Protein AF-A0AAW2ZN42-F1 (afdb_monomer_lite)

pLDDT: mean 76.36, std 18.87, range [37.53, 97.31]

Sequence (223 aa):
MLSRVTRSRPFVSRAIYAQPLVATFSKTTPSFQKQYELRSEEYNGPLSKIKLTTTIVGVPVQERWRPMLLKLGDDVLKALEQIPKGTYYRTVTENNFRFFQKVISENDDYEVVEHLINRGQVEQLILMYEDELELIPKMAEWKPWEVSEQDVILDKDDIQHNEDYSFAPDYIAPKLKYHTWDGSYQVELSQEDLDKKEEQRKKEEAEAEAEEKRKQEEFMKKK

Foldseek 3Di:
DDDDDDDDDDDPPPPPPPPPPPPPPPVPPDDPVNVVVVVVVVDPDPCAPQDPALPDPPQGDDPPLLVLLLVLLVVLLVLLVLPDAPQPVSLVSVQLSVVLNVLSVVDDHQVSSCVVNVPGGSSVSSVVSVVSSVVSVVCSVVVPSPDDPVNVVVVVVCVVVDPPPDDDPPDDDDDDDDDDDPDDRPRVQDPVNVVVVVVVVVVVVVVVVVVVVVVVVVVVVVD

Organism: NCBI:txid1008807

Radius of gyration: 33.82 Å; chains: 1; bounding box: 77×43×126 Å

Secondary structure (DSSP, 8-state):
-------PPP----------------S-PPPHHHHHHHHHTT--S--PPPP---SSTT----TTHHHHHHHHHHHHHHHGGGSPTT-HHHHHHHHHHHHHHHHHHH---HHHHHHHH-SS-HHHHHHHHHHHHHHHHHHHHH-TT---HHHHHHHHHHHHH----SPPTT------------PPP--SS-HHHHHHHHHHHHHHHHHHHHHHHHHHHHHHHT-

Structure (mmCIF, N/CA/C/O backbone):
data_AF-A0AAW2ZN42-F1
#
_entry.id   AF-A0AAW2ZN42-F1
#
loop_
_atom_site.group_PDB
_atom_site.id
_atom_site.type_symbol
_atom_site.label_atom_id
_atom_site.label_alt_id
_atom_site.label_comp_id
_atom_site.label_asym_id
_atom_site.label_entity_id
_atom_site.label_seq_id
_atom_site.pdbx_PDB_ins_code
_atom_site.Cartn_x
_atom_site.Cartn_y
_atom_site.Cartn_z
_atom_site.occupancy
_atom_site.B_iso_or_equiv
_atom_site.auth_seq_id
_atom_site.auth_comp_id
_atom_site.auth_asym_id
_atom_site.auth_atom_id
_atom_site.pdbx_PDB_model_num
ATOM 1 N N . MET A 1 1 ? -60.213 -2.453 -82.654 1.00 49.88 1 MET A N 1
ATOM 2 C CA . MET A 1 1 ? -58.962 -2.632 -83.419 1.00 49.88 1 MET A CA 1
ATOM 3 C C . MET A 1 1 ? -58.003 -1.545 -82.990 1.00 49.88 1 MET A C 1
ATOM 5 O O . MET A 1 1 ? -58.400 -0.397 -83.088 1.00 49.88 1 MET A O 1
ATOM 9 N N . LEU A 1 2 ? -56.815 -1.885 -82.489 1.00 39.22 2 LEU A N 1
ATOM 10 C CA . LEU A 1 2 ? -55.557 -1.198 -82.806 1.00 39.22 2 LEU A CA 1
ATOM 11 C C . LEU A 1 2 ? -54.397 -1.869 -82.067 1.00 39.22 2 LEU A C 1
ATOM 13 O O . LEU A 1 2 ? -54.503 -2.340 -80.939 1.00 39.22 2 LEU A O 1
ATOM 17 N N . SER A 1 3 ? -53.322 -1.972 -82.823 1.00 37.53 3 SER A N 1
ATOM 18 C CA . SER A 1 3 ? -52.094 -2.715 -82.630 1.00 37.53 3 SER A CA 1
ATOM 19 C C . SER A 1 3 ? -51.096 -2.040 -81.689 1.00 37.53 3 SER A C 1
ATOM 21 O O . SER A 1 3 ? -50.984 -0.821 -81.649 1.00 37.53 3 SER A O 1
ATOM 23 N N . ARG A 1 4 ? -50.324 -2.903 -81.017 1.00 47.06 4 ARG A N 1
ATOM 24 C CA . ARG A 1 4 ? -48.935 -2.784 -80.531 1.00 47.06 4 ARG A CA 1
ATOM 25 C C . ARG A 1 4 ? -48.245 -1.413 -80.624 1.00 47.06 4 ARG A C 1
ATOM 27 O O . ARG A 1 4 ? -47.998 -0.912 -81.715 1.00 47.06 4 ARG A O 1
ATOM 34 N N . VAL A 1 5 ? -47.656 -1.004 -79.499 1.00 42.75 5 VAL A N 1
ATOM 35 C CA . VAL A 1 5 ? -46.320 -0.389 -79.487 1.00 42.75 5 VAL A CA 1
ATOM 36 C C . VAL A 1 5 ? -45.462 -1.139 -78.472 1.00 42.75 5 VAL A C 1
ATOM 38 O O . VAL A 1 5 ? -45.709 -1.113 -77.271 1.00 42.75 5 VAL A O 1
ATOM 41 N N . THR A 1 6 ? -44.461 -1.853 -78.974 1.00 52.19 6 THR A N 1
ATOM 42 C CA . THR A 1 6 ? -43.405 -2.484 -78.184 1.00 52.19 6 THR A CA 1
ATOM 43 C C . THR A 1 6 ? -42.370 -1.437 -77.789 1.00 52.19 6 THR A C 1
ATOM 45 O O . THR A 1 6 ? -41.778 -0.805 -78.663 1.00 52.19 6 THR A O 1
ATOM 48 N N . ARG A 1 7 ? -42.071 -1.308 -76.495 1.00 40.94 7 ARG A N 1
ATOM 49 C CA . ARG A 1 7 ? -40.772 -0.803 -76.035 1.00 40.94 7 ARG A CA 1
ATOM 50 C C . ARG A 1 7 ? -40.239 -1.726 -74.946 1.00 40.94 7 ARG A C 1
ATOM 52 O O . ARG A 1 7 ? -40.773 -1.776 -73.843 1.00 40.94 7 ARG A O 1
ATOM 59 N N . SER A 1 8 ? -39.204 -2.476 -75.318 1.00 47.59 8 SER A N 1
ATOM 60 C CA . SER A 1 8 ? -38.324 -3.215 -74.414 1.00 47.59 8 SER A CA 1
ATOM 61 C C . SER A 1 8 ? -37.808 -2.266 -73.330 1.00 47.59 8 SER A C 1
ATOM 63 O O . SER A 1 8 ? -37.212 -1.234 -73.645 1.00 47.59 8 SER A O 1
ATOM 65 N N . ARG A 1 9 ? -38.076 -2.582 -72.061 1.00 49.25 9 ARG A N 1
ATOM 66 C CA . ARG A 1 9 ? -37.414 -1.938 -70.923 1.00 49.25 9 ARG A CA 1
ATOM 67 C C . ARG A 1 9 ? -36.111 -2.692 -70.645 1.00 49.25 9 ARG A C 1
ATOM 69 O O . ARG A 1 9 ? -36.154 -3.920 -70.579 1.00 49.25 9 ARG A O 1
ATOM 76 N N . PRO A 1 10 ? -34.973 -1.998 -70.470 1.00 41.34 10 PRO A N 1
ATOM 77 C CA . PRO A 1 10 ? -33.726 -2.655 -70.124 1.00 41.34 10 PRO A CA 1
ATOM 78 C C . PRO A 1 10 ? -33.856 -3.319 -68.752 1.00 41.34 10 PRO A C 1
ATOM 80 O O . PRO A 1 10 ? -34.385 -2.744 -67.799 1.00 41.34 10 PRO A O 1
ATOM 83 N N . PHE A 1 11 ? -33.383 -4.556 -68.695 1.00 46.94 11 PHE A N 1
ATOM 84 C CA . PHE A 1 11 ? -33.267 -5.382 -67.507 1.00 46.94 11 PHE A CA 1
ATOM 85 C C . PHE A 1 11 ? -32.310 -4.706 -66.516 1.00 46.94 11 PHE A C 1
ATOM 87 O O . PHE A 1 11 ? -31.095 -4.829 -66.630 1.00 46.94 11 PHE A O 1
ATOM 94 N N . VAL A 1 12 ? -32.846 -3.954 -65.553 1.00 46.25 12 VAL A N 1
ATOM 95 C CA . VAL A 1 12 ? -32.075 -3.509 -64.387 1.00 46.25 12 VAL A CA 1
ATOM 96 C C . VAL A 1 12 ? -32.208 -4.594 -63.328 1.00 46.25 12 VAL A C 1
ATOM 98 O O . VAL A 1 12 ? -33.031 -4.507 -62.418 1.00 46.25 12 VAL A O 1
ATOM 101 N N . SER A 1 13 ? -31.403 -5.649 -63.451 1.00 42.03 13 SER A N 1
ATOM 102 C CA . SER A 1 13 ? -31.086 -6.488 -62.302 1.00 42.03 13 SER A CA 1
ATOM 103 C C . SER A 1 13 ? -30.290 -5.634 -61.327 1.00 42.03 13 SER A C 1
ATOM 105 O O . SER A 1 13 ? -29.086 -5.432 -61.493 1.00 42.03 13 SER A O 1
ATOM 107 N N . ARG A 1 14 ? -30.960 -5.118 -60.297 1.00 43.22 14 ARG A N 1
ATOM 108 C CA . ARG A 1 14 ? -30.287 -4.655 -59.087 1.00 43.22 14 ARG A CA 1
ATOM 109 C C . ARG A 1 14 ? -29.759 -5.908 -58.385 1.00 43.22 14 ARG A C 1
ATOM 111 O O . ARG A 1 14 ? -30.391 -6.447 -57.484 1.00 43.22 14 ARG A O 1
ATOM 118 N N . ALA A 1 15 ? -28.637 -6.425 -58.880 1.00 42.59 15 ALA A N 1
ATOM 119 C CA . ALA A 1 15 ? -27.830 -7.370 -58.141 1.00 42.59 15 ALA A CA 1
ATOM 120 C C . ALA A 1 15 ? -27.398 -6.644 -56.868 1.00 42.59 15 ALA A C 1
ATOM 122 O O . ALA A 1 15 ? -26.702 -5.628 -56.912 1.00 42.59 15 ALA A O 1
ATOM 123 N N . ILE A 1 16 ? -27.898 -7.133 -55.740 1.00 46.59 16 ILE A N 1
ATOM 124 C CA . ILE A 1 16 ? -27.385 -6.821 -54.419 1.00 46.59 16 ILE A CA 1
ATOM 125 C C . ILE A 1 16 ? -25.956 -7.366 -54.426 1.00 46.59 16 ILE A C 1
ATOM 127 O O . ILE A 1 16 ? -25.727 -8.535 -54.135 1.00 46.59 16 ILE A O 1
ATOM 131 N N . TYR A 1 17 ? -24.992 -6.546 -54.840 1.00 42.00 17 TYR A N 1
ATOM 132 C CA . TYR A 1 17 ? -23.589 -6.822 -54.577 1.00 42.00 17 TYR A CA 1
ATOM 133 C C . TYR A 1 17 ? -23.367 -6.564 -53.089 1.00 42.00 17 TYR A C 1
ATOM 135 O O . TYR A 1 17 ? -22.894 -5.508 -52.679 1.00 42.00 17 TYR A O 1
ATOM 143 N N . ALA A 1 18 ? -23.743 -7.545 -52.270 1.00 49.97 18 ALA A N 1
ATOM 144 C CA . ALA A 1 18 ? -23.017 -7.789 -51.042 1.00 49.97 18 ALA A CA 1
ATOM 145 C C . ALA A 1 18 ? -21.586 -8.106 -51.481 1.00 49.97 18 ALA A C 1
ATOM 147 O O . ALA A 1 18 ? -21.313 -9.182 -52.013 1.00 49.97 18 ALA A O 1
ATOM 148 N N . GLN A 1 19 ? -20.683 -7.137 -51.349 1.00 47.75 19 GLN A N 1
ATOM 149 C CA . GLN A 1 19 ? -19.274 -7.484 -51.343 1.00 47.75 19 GLN A CA 1
ATOM 150 C C . GLN A 1 19 ? -19.081 -8.411 -50.141 1.00 47.75 19 GLN A C 1
ATOM 152 O O . GLN A 1 19 ? -19.438 -8.012 -49.027 1.00 47.75 19 GLN A O 1
ATOM 157 N N . PRO A 1 20 ? -18.566 -9.641 -50.309 1.00 43.44 20 PRO A N 1
ATOM 158 C CA . PRO A 1 20 ? -18.015 -10.318 -49.158 1.00 43.44 20 PRO A CA 1
ATOM 159 C C . PRO A 1 20 ? -16.879 -9.419 -48.674 1.00 43.44 20 PRO A C 1
ATOM 161 O O . PRO A 1 20 ? -15.977 -9.093 -49.448 1.00 43.44 20 PRO A O 1
ATOM 164 N N . LEU A 1 21 ? -16.933 -8.985 -47.414 1.00 49.91 21 LEU A N 1
ATOM 165 C CA . LEU A 1 21 ? -15.725 -8.567 -46.719 1.00 49.91 21 LEU A CA 1
ATOM 166 C C . LEU A 1 21 ? -14.807 -9.784 -46.749 1.00 49.91 21 LEU A C 1
ATOM 168 O O . LEU A 1 21 ? -14.909 -10.689 -45.924 1.00 49.91 21 LEU A O 1
ATOM 172 N N . VAL A 1 22 ? -13.960 -9.847 -47.772 1.00 42.41 22 VAL A N 1
ATOM 173 C CA . VAL A 1 22 ? -12.840 -10.763 -47.797 1.00 42.41 22 VAL A CA 1
ATOM 174 C C . VAL A 1 22 ? -11.953 -10.223 -46.695 1.00 42.41 22 VAL A C 1
ATOM 176 O O . VAL A 1 22 ? -11.238 -9.242 -46.884 1.00 42.41 22 VAL A O 1
ATOM 179 N N . ALA A 1 23 ? -12.069 -10.804 -45.503 1.00 47.34 23 ALA A N 1
ATOM 180 C CA . ALA A 1 23 ? -11.020 -10.712 -44.516 1.00 47.34 23 ALA A CA 1
ATOM 181 C C . ALA A 1 23 ? -9.789 -11.309 -45.199 1.00 47.34 23 ALA A C 1
ATOM 183 O O . ALA A 1 23 ? -9.583 -12.523 -45.208 1.00 47.34 23 ALA A O 1
ATOM 184 N N . THR A 1 24 ? -9.010 -10.462 -45.871 1.00 40.00 24 THR A N 1
ATOM 185 C CA . THR A 1 24 ? -7.662 -10.803 -46.278 1.00 40.00 24 THR A CA 1
ATOM 186 C C . THR A 1 24 ? -6.904 -10.953 -44.976 1.00 40.00 24 THR A C 1
ATOM 188 O O . THR A 1 24 ? -6.355 -9.993 -44.442 1.00 40.00 24 THR A O 1
ATOM 191 N N . PHE A 1 25 ? -6.943 -12.164 -44.431 1.00 42.47 25 PHE A N 1
ATOM 192 C CA . PHE A 1 25 ? -5.996 -12.620 -43.440 1.00 42.47 25 PHE A CA 1
ATOM 193 C C . PHE A 1 25 ? -4.647 -12.605 -44.156 1.00 42.47 25 PHE A C 1
ATOM 195 O O . PHE A 1 25 ? -4.258 -13.571 -44.821 1.00 42.47 25 PHE A O 1
ATOM 202 N N . SER A 1 26 ? -3.991 -11.442 -44.161 1.00 46.00 26 SER A N 1
ATOM 203 C CA . SER A 1 26 ? -2.625 -11.349 -44.638 1.00 46.00 26 SER A CA 1
ATOM 204 C C . SER A 1 26 ? -1.836 -12.300 -43.749 1.00 46.00 26 SER A C 1
ATOM 206 O O . SER A 1 26 ? -1.893 -12.239 -42.523 1.00 46.00 26 SER A O 1
ATOM 208 N N . LYS A 1 27 ? -1.160 -13.264 -44.372 1.00 44.34 27 LYS A N 1
ATOM 209 C CA . LYS A 1 27 ? -0.423 -14.349 -43.702 1.00 44.34 27 LYS A CA 1
ATOM 210 C C . LYS A 1 27 ? 0.829 -13.854 -42.962 1.00 44.34 27 LYS A C 1
ATOM 212 O O . LYS A 1 27 ? 1.766 -14.613 -42.747 1.00 44.34 27 LYS A O 1
ATOM 217 N N . THR A 1 28 ? 0.852 -12.583 -42.596 1.00 48.69 28 THR A N 1
ATOM 218 C CA . THR A 1 28 ? 1.969 -11.914 -41.962 1.00 48.69 28 THR A CA 1
ATOM 219 C C . THR A 1 28 ? 1.453 -11.343 -40.658 1.00 48.69 28 THR A C 1
ATOM 221 O O . THR A 1 28 ? 1.223 -10.143 -40.537 1.00 48.69 28 THR A O 1
ATOM 224 N N . THR A 1 29 ? 1.261 -12.213 -39.667 1.00 45.16 29 THR A N 1
ATOM 225 C CA . THR A 1 29 ? 1.319 -11.768 -38.276 1.00 45.16 29 THR A CA 1
ATOM 226 C C . THR A 1 29 ? 2.666 -11.058 -38.145 1.00 45.16 29 THR A C 1
ATOM 228 O O . THR A 1 29 ? 3.689 -11.698 -38.419 1.00 45.16 29 THR A O 1
ATOM 231 N N . PRO A 1 30 ? 2.720 -9.746 -37.861 1.00 45.91 30 PRO A N 1
ATOM 232 C CA . PRO A 1 30 ? 4.002 -9.100 -37.661 1.00 45.91 30 PRO A CA 1
ATOM 233 C C . PRO A 1 30 ? 4.689 -9.866 -36.535 1.00 45.91 30 PRO A C 1
ATOM 235 O O . PRO A 1 30 ? 4.097 -10.089 -35.477 1.00 45.91 30 PRO A O 1
ATOM 238 N N . SER A 1 31 ? 5.903 -10.353 -36.801 1.00 51.88 31 SER A N 1
ATOM 239 C CA . SER A 1 31 ? 6.731 -10.899 -35.738 1.00 51.88 31 SER A CA 1
ATOM 240 C C . SER A 1 31 ? 6.780 -9.864 -34.620 1.00 51.88 31 SER A C 1
ATOM 242 O O . SER A 1 31 ? 6.742 -8.662 -34.889 1.00 51.88 31 SER A O 1
ATOM 244 N N . PHE A 1 32 ? 6.854 -10.325 -33.375 1.00 47.38 32 PHE A N 1
ATOM 245 C CA . PHE A 1 32 ? 6.974 -9.465 -32.198 1.00 47.38 32 PHE A CA 1
ATOM 246 C C . PHE A 1 32 ? 7.964 -8.316 -32.461 1.00 47.38 32 PHE A C 1
ATOM 248 O O . PHE A 1 32 ? 7.593 -7.157 -32.344 1.00 47.38 32 PHE A O 1
ATOM 255 N N . GLN A 1 33 ? 9.143 -8.631 -33.018 1.00 47.88 33 GLN A N 1
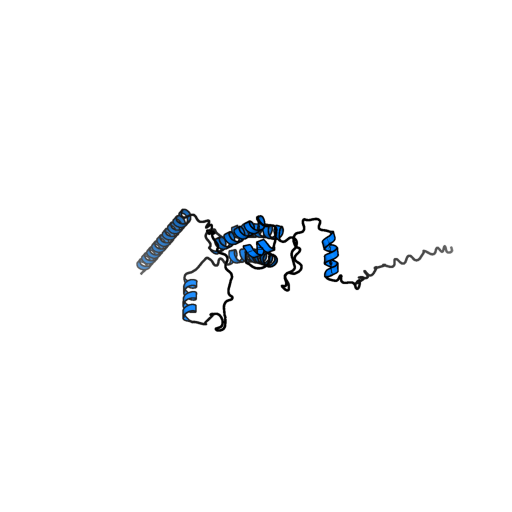ATOM 256 C CA . GLN A 1 33 ? 10.172 -7.678 -33.465 1.00 47.88 33 GLN A CA 1
ATOM 257 C C . GLN A 1 33 ? 9.683 -6.577 -34.424 1.00 47.88 33 GLN A C 1
ATOM 259 O O . GLN A 1 33 ? 10.058 -5.422 -34.260 1.00 47.88 33 GLN A O 1
ATOM 264 N N . LYS A 1 34 ? 8.816 -6.892 -35.389 1.00 47.00 34 LYS A N 1
ATOM 265 C CA . LYS A 1 34 ? 8.320 -5.921 -36.375 1.00 47.00 34 LYS A CA 1
ATOM 266 C C . LYS A 1 34 ? 7.282 -4.961 -35.789 1.00 47.00 34 LYS A C 1
ATOM 268 O O . LYS A 1 34 ? 7.130 -3.849 -36.284 1.00 47.00 34 LYS A O 1
ATOM 273 N N . GLN A 1 35 ? 6.583 -5.368 -34.724 1.00 48.31 35 GLN A N 1
ATOM 274 C CA . GLN A 1 35 ? 5.736 -4.454 -33.952 1.00 48.31 35 GLN A CA 1
ATOM 275 C C . GLN A 1 35 ? 6.569 -3.457 -33.125 1.00 48.31 35 GLN A C 1
ATOM 277 O O . GLN A 1 35 ? 6.113 -2.335 -32.927 1.00 48.31 35 GLN A O 1
ATOM 282 N N . TYR A 1 36 ? 7.785 -3.826 -32.694 1.00 52.56 36 TYR A N 1
ATOM 283 C CA . TYR A 1 36 ? 8.709 -2.917 -31.994 1.00 52.56 36 TYR A CA 1
ATOM 284 C C . TYR A 1 36 ? 9.305 -1.857 -32.909 1.00 52.56 36 TYR A C 1
ATOM 286 O O . TYR A 1 36 ? 9.337 -0.690 -32.533 1.00 52.56 36 TYR A O 1
ATOM 294 N N . GLU A 1 37 ? 9.748 -2.250 -34.106 1.00 53.19 37 GLU A N 1
ATOM 295 C CA . GLU 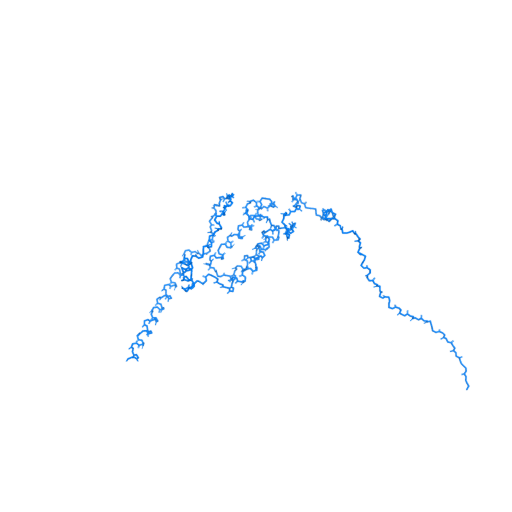A 1 37 ? 10.323 -1.313 -35.080 1.00 53.19 37 GLU A CA 1
ATOM 296 C C . GLU A 1 37 ? 9.318 -0.208 -35.431 1.00 53.19 37 GLU A C 1
ATOM 298 O O . GLU A 1 37 ? 9.636 0.971 -35.305 1.00 53.19 37 GLU A O 1
ATOM 303 N N . LEU A 1 38 ? 8.068 -0.581 -35.725 1.00 54.06 38 LEU A N 1
ATOM 304 C CA . LEU A 1 38 ? 6.993 0.372 -36.026 1.00 54.06 38 LEU A CA 1
ATOM 305 C C . LEU A 1 38 ? 6.622 1.271 -34.837 1.00 54.06 38 LEU A C 1
ATOM 307 O O . LEU A 1 38 ? 6.253 2.422 -35.036 1.00 54.06 38 LEU A O 1
ATOM 311 N N . ARG A 1 39 ? 6.723 0.772 -33.598 1.00 51.09 39 ARG A N 1
ATOM 312 C CA . ARG A 1 39 ? 6.416 1.561 -32.395 1.00 51.09 39 ARG A CA 1
ATOM 313 C C . ARG A 1 39 ? 7.531 2.550 -32.043 1.00 51.09 39 ARG A C 1
ATOM 315 O O . ARG A 1 39 ? 7.259 3.622 -31.512 1.00 51.09 39 ARG A O 1
ATOM 322 N N . SER A 1 40 ? 8.779 2.202 -32.356 1.00 51.62 40 SER A N 1
ATOM 323 C CA . SER A 1 40 ? 9.948 3.042 -32.079 1.00 51.62 40 SER A CA 1
ATOM 324 C C . SER A 1 40 ? 10.004 4.318 -32.927 1.00 51.62 40 SER A C 1
ATOM 326 O O . SER A 1 40 ? 10.567 5.316 -32.485 1.00 51.62 40 SER A O 1
ATOM 328 N N . GLU A 1 41 ? 9.378 4.320 -34.109 1.00 53.47 41 GLU A N 1
ATOM 329 C CA . GLU A 1 41 ? 9.353 5.476 -35.016 1.00 53.47 41 GLU A CA 1
ATOM 330 C C . GLU A 1 41 ? 8.393 6.593 -34.558 1.00 53.47 41 GLU A C 1
ATOM 332 O O . GLU A 1 41 ? 8.542 7.739 -34.981 1.00 53.47 41 GLU A O 1
ATOM 337 N N . GLU A 1 42 ? 7.437 6.306 -33.665 1.00 56.28 42 GLU A N 1
ATOM 338 C CA . GLU A 1 42 ? 6.422 7.275 -33.218 1.00 56.28 42 GLU A CA 1
ATOM 339 C C . GLU A 1 42 ? 6.812 8.070 -31.951 1.00 56.28 42 GLU A C 1
ATOM 341 O O . GLU A 1 42 ? 6.137 9.045 -31.608 1.00 56.28 42 GLU A O 1
ATOM 346 N N . TYR A 1 43 ? 7.898 7.713 -31.248 1.00 45.91 43 TYR A N 1
ATOM 347 C CA . TYR A 1 43 ? 8.230 8.288 -29.934 1.00 45.91 43 TYR A CA 1
ATOM 348 C C . TYR A 1 43 ? 9.528 9.114 -29.942 1.00 45.91 43 TYR A C 1
ATOM 350 O O . TYR A 1 43 ? 10.631 8.586 -29.861 1.00 45.91 43 TYR A O 1
ATOM 358 N N . ASN A 1 44 ? 9.392 10.443 -29.981 1.00 50.94 44 ASN A N 1
ATOM 359 C CA . ASN A 1 44 ? 10.504 11.408 -30.001 1.00 50.94 44 ASN A CA 1
ATOM 360 C C . ASN A 1 44 ? 10.800 11.978 -28.587 1.00 50.94 44 ASN A C 1
ATOM 362 O O . ASN A 1 44 ? 10.829 13.192 -28.381 1.00 50.94 44 ASN A O 1
ATOM 366 N N . GLY A 1 45 ? 10.932 11.103 -27.581 1.00 52.22 45 GLY A N 1
ATOM 367 C CA . GLY A 1 45 ? 11.250 11.457 -26.185 1.00 52.22 45 GLY A CA 1
ATOM 368 C C . GLY A 1 45 ? 12.708 11.147 -25.803 1.00 52.22 45 GLY A C 1
ATOM 369 O O . GLY A 1 45 ? 13.372 10.407 -26.528 1.00 52.22 45 GLY A O 1
ATOM 370 N N . PRO A 1 46 ? 13.237 11.686 -24.682 1.00 44.75 46 PRO A N 1
ATOM 371 C CA . PRO A 1 46 ? 14.579 11.338 -24.212 1.00 44.75 46 PRO A CA 1
ATOM 372 C C . PRO A 1 46 ? 14.690 9.818 -24.026 1.00 44.75 46 PRO A C 1
ATOM 374 O O . PRO A 1 46 ? 13.740 9.180 -23.570 1.00 44.75 46 PRO A O 1
ATOM 377 N N . LEU A 1 47 ? 15.844 9.259 -24.412 1.00 48.44 47 LEU A N 1
ATOM 378 C CA . LEU A 1 47 ? 16.181 7.828 -24.401 1.00 48.44 47 LEU A CA 1
ATOM 379 C C . LEU A 1 47 ? 16.214 7.265 -22.967 1.00 48.44 47 LEU A C 1
ATOM 381 O O . LEU A 1 47 ? 17.266 6.909 -22.442 1.00 48.44 47 LEU A O 1
ATOM 385 N N . SER A 1 48 ? 15.053 7.191 -22.324 1.00 56.47 48 SER A N 1
ATOM 386 C CA . SER A 1 48 ? 14.824 6.290 -21.201 1.00 56.47 48 SER A CA 1
ATOM 387 C C . SER A 1 48 ? 15.096 4.867 -21.688 1.00 56.47 48 SER A C 1
ATOM 389 O O . SER A 1 48 ? 14.749 4.509 -22.818 1.00 56.47 48 SER A O 1
ATOM 391 N N . LYS A 1 49 ? 15.786 4.055 -20.878 1.00 67.12 49 LYS A N 1
ATOM 392 C CA . LYS A 1 49 ? 15.996 2.641 -21.208 1.00 67.12 49 LYS A CA 1
ATOM 393 C C . LYS A 1 49 ? 14.627 2.007 -21.466 1.00 67.12 49 LYS A C 1
ATOM 395 O O . LYS A 1 49 ? 13.753 2.037 -20.608 1.00 67.12 49 LYS A O 1
ATOM 400 N N . ILE A 1 50 ? 14.427 1.448 -22.652 1.00 77.25 50 ILE A N 1
ATOM 401 C CA . ILE A 1 50 ? 13.169 0.778 -22.981 1.00 77.25 50 ILE A CA 1
ATOM 402 C C . ILE A 1 50 ? 13.235 -0.638 -22.407 1.00 77.25 50 ILE A C 1
ATOM 404 O O . ILE A 1 50 ? 14.123 -1.420 -22.755 1.00 77.25 50 ILE A O 1
ATOM 408 N N . LYS A 1 51 ? 12.293 -0.976 -21.523 1.00 83.06 51 LYS A N 1
ATOM 409 C CA . LYS A 1 51 ? 12.161 -2.325 -20.963 1.00 83.06 51 LYS A CA 1
ATOM 410 C C . LYS A 1 51 ? 11.651 -3.277 -22.052 1.00 83.06 51 LYS A C 1
ATOM 412 O O . LYS A 1 51 ? 10.614 -3.032 -22.656 1.00 83.06 51 LYS A O 1
ATOM 417 N N . LEU A 1 52 ? 12.391 -4.356 -22.327 1.00 85.50 52 LEU A N 1
ATOM 418 C CA . LEU A 1 52 ? 12.055 -5.301 -23.408 1.00 85.50 52 LEU A CA 1
ATOM 419 C C . LEU A 1 52 ? 10.996 -6.331 -22.994 1.00 85.50 52 LEU A C 1
ATOM 421 O O . LEU A 1 52 ? 10.137 -6.710 -23.783 1.00 85.50 52 LEU A O 1
ATOM 425 N N . THR A 1 53 ? 11.091 -6.829 -21.763 1.00 86.31 53 THR A N 1
ATOM 426 C CA . THR A 1 53 ? 10.170 -7.816 -21.196 1.00 86.31 53 THR A CA 1
ATOM 427 C C . THR A 1 53 ? 10.179 -7.715 -19.675 1.00 86.31 53 THR A C 1
ATOM 429 O O . THR A 1 53 ? 11.192 -7.357 -19.074 1.00 86.31 53 THR A O 1
ATOM 432 N N . THR A 1 54 ? 9.055 -8.043 -19.047 1.00 87.75 54 THR A N 1
ATOM 433 C CA . THR A 1 54 ? 8.924 -8.195 -17.589 1.00 87.75 54 THR A CA 1
ATOM 434 C C . THR A 1 54 ? 9.440 -9.553 -17.101 1.00 87.75 54 THR A C 1
ATOM 436 O O . THR A 1 54 ? 9.676 -9.729 -15.909 1.00 87.75 54 THR A O 1
ATOM 439 N N . THR A 1 55 ? 9.653 -10.519 -18.006 1.00 91.94 55 THR A N 1
ATOM 440 C CA . THR A 1 55 ? 9.968 -11.934 -17.698 1.00 91.94 55 THR A CA 1
ATOM 441 C C . THR A 1 55 ? 8.834 -12.673 -16.964 1.00 91.94 55 THR A C 1
ATOM 443 O O . THR A 1 55 ? 8.972 -13.843 -16.619 1.00 91.94 55 THR A O 1
ATOM 446 N N . ILE A 1 56 ? 7.678 -12.033 -16.776 1.00 90.25 56 ILE A N 1
ATOM 447 C CA . ILE A 1 56 ? 6.518 -12.602 -16.088 1.00 90.25 56 ILE A CA 1
ATOM 448 C C . ILE A 1 56 ? 5.410 -12.823 -17.109 1.00 90.25 56 ILE A C 1
ATOM 450 O O . ILE A 1 56 ? 5.042 -11.927 -17.869 1.00 90.25 56 ILE A O 1
ATOM 454 N N . VAL A 1 57 ? 4.875 -14.040 -17.140 1.00 92.25 57 VAL A N 1
ATOM 455 C CA . VAL A 1 57 ? 3.775 -14.385 -18.042 1.00 92.25 57 VAL A CA 1
ATOM 456 C C . VAL A 1 57 ? 2.510 -13.647 -17.601 1.00 92.25 57 VAL A C 1
ATOM 458 O O . VAL A 1 57 ? 2.170 -13.651 -16.424 1.00 92.25 57 VAL A O 1
ATOM 461 N N . GLY A 1 58 ? 1.807 -13.025 -18.550 1.00 90.88 58 GLY A N 1
ATOM 462 C CA . GLY A 1 58 ? 0.548 -12.319 -18.289 1.00 90.88 58 GLY A CA 1
ATOM 463 C C . GLY A 1 58 ? 0.693 -10.860 -17.846 1.00 90.88 58 GLY A C 1
ATOM 464 O O . GLY A 1 58 ? -0.314 -10.166 -17.788 1.00 90.88 58 GLY A O 1
ATOM 465 N N . VAL A 1 59 ? 1.916 -10.366 -17.613 1.00 92.19 59 VAL A N 1
ATOM 466 C CA . VAL A 1 59 ? 2.168 -8.965 -17.230 1.00 92.19 59 VAL A CA 1
ATOM 467 C C . VAL A 1 59 ? 2.894 -8.242 -18.374 1.00 92.19 59 VAL A C 1
ATOM 469 O O . VAL A 1 59 ? 4.113 -8.385 -18.508 1.00 92.19 59 VAL A O 1
ATOM 472 N N . PRO A 1 60 ? 2.178 -7.502 -19.244 1.00 90.56 60 PRO A N 1
ATOM 473 C CA . 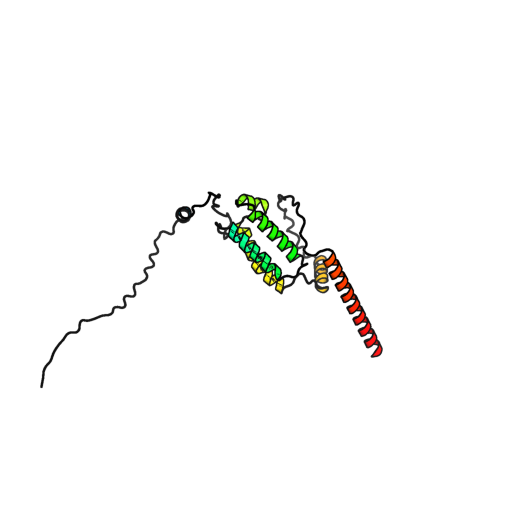PRO A 1 60 ? 2.789 -6.799 -20.369 1.00 90.56 60 PRO A CA 1
ATOM 474 C C . PRO A 1 60 ? 3.576 -5.568 -19.905 1.00 90.56 60 PRO A C 1
ATOM 476 O O . PRO A 1 60 ? 3.184 -4.901 -18.951 1.00 90.56 60 PRO A O 1
ATOM 479 N N . VAL A 1 61 ? 4.654 -5.237 -20.622 1.00 91.38 61 VAL A N 1
ATOM 480 C CA . VAL A 1 61 ? 5.451 -4.026 -20.364 1.00 91.38 61 VAL A CA 1
ATOM 481 C C . VAL A 1 61 ? 4.599 -2.774 -20.584 1.00 91.38 61 VAL A C 1
ATOM 483 O O . VAL A 1 61 ? 3.935 -2.646 -21.617 1.00 91.38 61 VAL A O 1
ATOM 486 N N . GLN A 1 62 ? 4.660 -1.836 -19.636 1.00 88.38 62 GLN A N 1
ATOM 487 C CA . GLN A 1 62 ? 3.943 -0.561 -19.701 1.00 88.38 62 GLN A CA 1
ATOM 488 C C . GLN A 1 62 ? 4.901 0.598 -19.977 1.00 88.38 62 GLN A C 1
ATOM 490 O O . GLN A 1 62 ? 5.716 0.967 -19.138 1.00 88.38 62 GLN A O 1
ATOM 495 N N . GLU A 1 63 ? 4.770 1.225 -21.147 1.00 85.31 63 GLU A N 1
ATOM 496 C CA . GLU A 1 63 ? 5.624 2.356 -21.546 1.00 85.31 63 GLU A CA 1
ATOM 497 C C . GLU A 1 63 ? 5.312 3.625 -20.748 1.00 85.31 63 GLU A C 1
ATOM 499 O O . GLU A 1 63 ? 6.209 4.349 -20.323 1.00 85.31 63 GLU A O 1
ATOM 504 N N . ARG A 1 64 ? 4.024 3.889 -20.506 1.00 88.25 64 ARG A N 1
ATOM 505 C CA . ARG A 1 64 ? 3.543 5.069 -19.772 1.00 88.25 64 ARG A CA 1
ATOM 506 C C . ARG A 1 64 ? 3.267 4.756 -18.299 1.00 88.25 64 ARG A C 1
ATOM 508 O O . ARG A 1 64 ? 2.245 5.174 -17.761 1.00 88.25 64 ARG A O 1
ATOM 515 N N . TRP A 1 65 ? 4.174 4.030 -17.647 1.00 91.56 65 TRP A N 1
ATOM 516 C CA . TRP A 1 65 ? 4.013 3.573 -16.261 1.00 91.56 65 TRP A CA 1
ATOM 517 C C . TRP A 1 65 ? 3.931 4.729 -15.249 1.00 91.56 65 TRP A C 1
ATOM 519 O O . TRP A 1 65 ? 3.067 4.725 -14.379 1.00 91.56 65 TRP A O 1
ATOM 529 N N . ARG A 1 66 ? 4.771 5.764 -15.388 1.00 92.06 66 ARG A N 1
ATOM 530 C CA . ARG A 1 66 ? 4.861 6.879 -14.426 1.00 92.06 66 ARG A CA 1
ATOM 531 C C . ARG A 1 66 ? 3.567 7.697 -14.289 1.00 92.06 66 ARG A C 1
ATOM 533 O O . ARG A 1 66 ? 3.046 7.779 -13.178 1.00 92.06 66 ARG A O 1
ATOM 540 N N . PRO A 1 67 ? 3.003 8.285 -15.366 1.00 93.81 67 PRO A N 1
ATOM 541 C CA . PRO A 1 67 ? 1.755 9.039 -15.247 1.00 93.81 67 PRO A CA 1
ATOM 542 C C . PRO A 1 67 ? 0.575 8.150 -14.832 1.00 93.81 67 PRO A C 1
ATOM 544 O O . PRO A 1 67 ? -0.335 8.626 -14.158 1.00 93.81 67 PRO A O 1
ATOM 547 N N . MET A 1 68 ? 0.594 6.867 -15.207 1.00 93.94 68 MET A N 1
ATOM 548 C CA . MET A 1 68 ? -0.427 5.902 -14.808 1.00 93.94 68 MET A CA 1
ATOM 549 C C . MET A 1 68 ? -0.397 5.648 -13.296 1.00 93.94 68 MET A C 1
ATOM 551 O O . MET A 1 68 ? -1.430 5.789 -12.650 1.00 93.94 68 MET A O 1
ATOM 555 N N . LEU A 1 69 ? 0.775 5.361 -12.722 1.00 94.88 69 LEU A N 1
ATOM 556 C CA . LEU A 1 69 ? 0.929 5.136 -11.282 1.00 94.88 69 LEU A CA 1
ATOM 557 C C . LEU A 1 69 ? 0.605 6.378 -10.447 1.00 94.88 69 LEU A C 1
ATOM 559 O O . LEU A 1 69 ? -0.023 6.253 -9.399 1.00 94.88 69 LEU A O 1
ATOM 563 N N . LEU A 1 70 ? 1.001 7.573 -10.902 1.00 95.44 70 LEU A N 1
ATOM 564 C CA . LEU A 1 70 ? 0.660 8.817 -10.204 1.00 95.44 70 LEU A CA 1
ATOM 565 C C . LEU A 1 70 ? -0.859 9.004 -10.133 1.00 95.44 70 LEU A C 1
ATOM 567 O O . LEU A 1 70 ? -1.397 9.217 -9.047 1.00 95.44 70 LEU A O 1
ATOM 571 N N . LYS A 1 71 ? -1.545 8.828 -11.269 1.00 96.56 71 LYS A N 1
ATOM 572 C CA . LYS A 1 71 ? -3.004 8.918 -11.341 1.00 96.56 71 LYS A CA 1
ATOM 573 C C . LYS A 1 71 ? -3.683 7.867 -10.460 1.00 96.56 71 LYS A C 1
ATOM 575 O O . LYS A 1 71 ? -4.544 8.222 -9.665 1.00 96.56 71 LYS A O 1
ATOM 580 N N . LEU A 1 7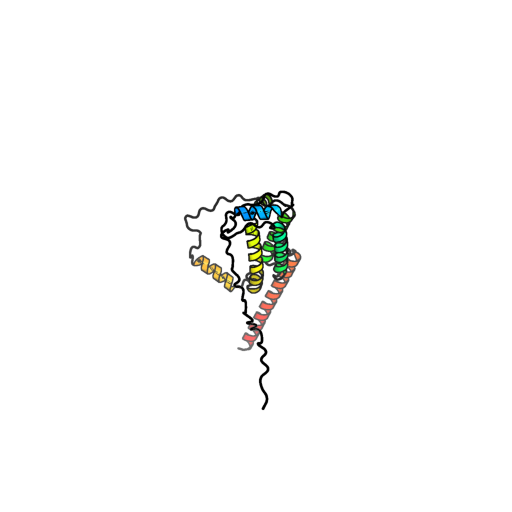2 ? -3.289 6.598 -10.583 1.00 96.75 72 LEU A N 1
ATOM 581 C CA . LEU A 1 72 ? -3.869 5.522 -9.777 1.00 96.75 72 LEU A CA 1
ATOM 582 C C . LEU A 1 72 ? -3.634 5.764 -8.282 1.00 96.75 72 LEU A C 1
ATOM 584 O O . LEU A 1 72 ? -4.522 5.515 -7.480 1.00 96.75 72 LEU A O 1
ATOM 588 N N . GLY A 1 73 ? -2.471 6.297 -7.898 1.00 95.31 73 GLY A N 1
ATOM 589 C CA . GLY A 1 73 ? -2.190 6.645 -6.505 1.00 95.31 73 GLY A CA 1
ATOM 590 C C . GLY A 1 73 ? -3.113 7.732 -5.972 1.00 95.31 73 GLY A C 1
ATOM 591 O O . GLY A 1 73 ? -3.612 7.610 -4.857 1.00 95.31 73 GLY A O 1
ATOM 592 N N . ASP A 1 74 ? -3.384 8.761 -6.779 1.00 96.69 74 ASP A N 1
ATOM 593 C CA . ASP A 1 74 ? -4.318 9.823 -6.397 1.00 96.69 74 ASP A CA 1
ATOM 594 C C . ASP A 1 74 ? -5.740 9.274 -6.264 1.00 96.69 74 ASP A C 1
ATOM 596 O O . ASP A 1 74 ? -6.485 9.679 -5.372 1.00 96.69 74 ASP A O 1
ATOM 600 N N . ASP A 1 75 ? -6.118 8.345 -7.142 1.00 97.31 75 ASP A N 1
ATOM 601 C CA . ASP A 1 75 ? -7.420 7.684 -7.107 1.00 97.31 75 ASP A CA 1
ATOM 602 C C . ASP A 1 75 ? -7.554 6.784 -5.861 1.00 97.31 75 ASP A C 1
ATOM 604 O O . ASP A 1 75 ? -8.591 6.825 -5.199 1.00 97.31 75 ASP A O 1
ATOM 608 N N . VAL A 1 76 ? -6.496 6.060 -5.469 1.00 96.94 76 VAL A N 1
ATOM 609 C CA . VAL A 1 76 ? -6.454 5.262 -4.226 1.00 96.94 76 VAL A CA 1
ATOM 610 C C . VAL A 1 76 ? -6.590 6.155 -2.996 1.00 96.94 76 VAL A C 1
ATOM 612 O O . VAL A 1 76 ? -7.421 5.886 -2.130 1.00 96.94 76 VAL A O 1
ATOM 615 N N . LEU A 1 77 ? -5.822 7.248 -2.919 1.00 95.44 77 LEU A N 1
ATOM 616 C CA . LEU A 1 77 ? -5.889 8.173 -1.784 1.00 95.44 77 LEU A CA 1
ATOM 617 C C . LEU A 1 77 ? -7.280 8.805 -1.635 1.00 95.44 77 LEU A C 1
ATOM 619 O O . LEU A 1 77 ? -7.755 8.958 -0.513 1.00 95.44 77 LEU A O 1
ATOM 623 N N . LYS A 1 78 ? -7.962 9.110 -2.747 1.00 96.31 78 LYS A N 1
ATOM 624 C CA . LYS A 1 78 ? -9.362 9.568 -2.730 1.00 96.31 78 LYS A CA 1
ATOM 625 C C . LYS A 1 78 ? -10.324 8.469 -2.290 1.00 96.31 78 LYS A C 1
ATOM 627 O O . LYS A 1 78 ? -11.242 8.735 -1.522 1.00 96.31 78 LYS A O 1
ATOM 632 N N . ALA A 1 79 ? -10.141 7.239 -2.768 1.00 95.56 79 ALA A N 1
ATOM 633 C CA . ALA A 1 79 ? -10.995 6.117 -2.390 1.00 95.56 79 ALA A CA 1
ATOM 634 C C . ALA A 1 79 ? -10.903 5.818 -0.881 1.00 95.56 79 ALA A C 1
ATOM 636 O O . ALA A 1 79 ? -11.923 5.551 -0.246 1.00 95.56 79 ALA A O 1
ATOM 637 N N . LEU A 1 80 ? -9.714 5.951 -0.282 1.00 94.62 80 LEU A N 1
ATOM 638 C CA . LEU A 1 80 ? -9.492 5.760 1.158 1.00 94.62 80 LEU A CA 1
ATOM 639 C C . LEU A 1 80 ? -10.257 6.750 2.047 1.00 94.62 80 LEU A C 1
ATOM 641 O O . LEU A 1 80 ? -10.480 6.456 3.222 1.00 94.62 80 LEU A O 1
ATOM 645 N N . GLU A 1 81 ? -10.712 7.889 1.517 1.00 92.81 81 GLU A N 1
ATOM 646 C CA . GLU A 1 81 ? -11.534 8.839 2.277 1.00 92.81 81 GLU A CA 1
ATOM 647 C C . GLU A 1 81 ? -12.866 8.231 2.746 1.00 92.81 81 GLU A C 1
ATOM 649 O O . GLU A 1 81 ? -13.419 8.692 3.745 1.00 92.81 81 GLU A O 1
ATOM 654 N N . GLN A 1 82 ? -13.349 7.176 2.078 1.00 92.88 82 GLN A N 1
ATOM 655 C CA . GLN A 1 82 ? -14.557 6.434 2.457 1.00 92.88 82 GLN A CA 1
ATOM 656 C C . GLN A 1 82 ? -14.406 5.683 3.789 1.00 92.88 82 GLN A C 1
ATOM 658 O O . GLN A 1 82 ? -15.396 5.421 4.471 1.00 92.88 82 GLN A O 1
ATOM 663 N N . ILE A 1 83 ? -13.175 5.334 4.167 1.00 92.81 83 ILE A N 1
ATOM 664 C CA . ILE A 1 83 ? -12.868 4.588 5.388 1.00 92.81 83 ILE A CA 1
ATOM 665 C C . ILE A 1 83 ? -12.642 5.585 6.533 1.00 92.81 83 ILE A C 1
ATOM 667 O O . ILE A 1 83 ? -11.944 6.580 6.341 1.00 92.81 83 ILE A O 1
ATOM 671 N N . PRO A 1 84 ? -13.176 5.368 7.747 1.00 91.44 84 PRO A N 1
ATOM 672 C CA . PRO A 1 84 ? -12.996 6.311 8.848 1.00 91.44 84 PRO A CA 1
ATOM 673 C C . PRO A 1 84 ? -11.522 6.487 9.253 1.00 91.44 84 PRO A C 1
ATOM 675 O O . PRO A 1 84 ? -10.718 5.548 9.227 1.00 91.44 84 PRO A O 1
ATOM 678 N N . LYS A 1 85 ? -11.175 7.715 9.665 1.00 88.81 85 LYS A N 1
ATOM 679 C CA . LYS A 1 85 ? -9.854 8.048 10.223 1.00 88.81 85 LYS A CA 1
ATOM 680 C C . LYS A 1 85 ? -9.615 7.294 11.534 1.00 88.81 85 LYS A C 1
ATOM 682 O O . LYS A 1 85 ? -10.535 7.102 12.327 1.00 88.81 85 LYS A O 1
ATOM 687 N N . GLY A 1 86 ? -8.370 6.883 11.768 1.00 82.56 86 GLY A N 1
ATOM 688 C CA . GLY A 1 86 ? -7.976 6.114 12.956 1.00 82.56 86 GLY A CA 1
ATOM 689 C C . GLY A 1 86 ? -8.148 4.600 12.825 1.00 82.56 86 GLY A C 1
ATOM 690 O O . GLY A 1 86 ? -7.942 3.886 13.803 1.00 82.56 86 GLY A O 1
ATOM 691 N N . THR A 1 87 ? -8.505 4.103 11.639 1.00 88.25 87 THR A N 1
ATOM 692 C CA . THR A 1 87 ? -8.387 2.679 11.309 1.00 88.25 87 THR A CA 1
ATOM 693 C C . THR A 1 87 ? -6.949 2.361 10.907 1.00 88.25 87 THR A C 1
ATOM 695 O O . THR A 1 87 ? -6.327 3.100 10.143 1.00 88.25 87 THR A O 1
ATOM 698 N N . TYR A 1 88 ? -6.417 1.244 11.410 1.00 88.50 88 TYR A N 1
ATOM 699 C CA . TYR A 1 88 ? -5.038 0.842 11.118 1.00 88.50 88 TYR A CA 1
ATOM 700 C C . TYR A 1 88 ? -4.811 0.624 9.617 1.00 88.50 88 TYR A C 1
ATOM 702 O O . TYR A 1 88 ? -3.822 1.107 9.068 1.00 88.50 88 TYR A O 1
ATOM 710 N N . TYR A 1 89 ? -5.771 -0.029 8.949 1.00 91.75 89 TYR A N 1
ATOM 711 C CA . TYR A 1 89 ? -5.744 -0.246 7.503 1.00 91.75 89 TYR A CA 1
ATOM 712 C C . TYR A 1 89 ? -5.564 1.071 6.737 1.00 91.75 89 TYR A C 1
ATOM 714 O O . TYR A 1 89 ? -4.592 1.214 6.000 1.00 91.75 89 TYR A O 1
ATOM 722 N N . ARG A 1 90 ? -6.408 2.081 6.995 1.00 93.50 90 ARG A N 1
ATOM 723 C CA . ARG A 1 90 ? -6.299 3.389 6.337 1.00 93.50 90 ARG A CA 1
ATOM 724 C C . ARG A 1 90 ? -4.936 4.036 6.570 1.00 93.50 90 ARG A C 1
ATOM 726 O O . ARG A 1 90 ? -4.308 4.472 5.613 1.00 93.50 90 ARG A O 1
ATOM 733 N N . THR A 1 91 ? -4.455 4.068 7.813 1.00 91.00 91 THR A N 1
ATOM 734 C CA . THR A 1 91 ? -3.176 4.713 8.147 1.00 91.00 91 THR A CA 1
ATOM 735 C C . THR A 1 91 ? -1.993 4.053 7.442 1.00 91.00 91 THR A C 1
ATOM 737 O O . THR A 1 91 ? -1.131 4.747 6.905 1.00 91.00 91 THR A O 1
ATOM 740 N N . VAL A 1 92 ? -1.920 2.721 7.422 1.00 91.75 92 VAL A N 1
ATOM 741 C CA . VAL A 1 92 ? -0.813 2.015 6.760 1.00 91.75 92 VAL A CA 1
ATOM 742 C C . VAL A 1 92 ? -0.884 2.189 5.246 1.00 91.75 92 VAL A C 1
ATOM 744 O O . VAL A 1 92 ? 0.137 2.481 4.619 1.00 91.75 92 VAL A O 1
ATOM 747 N N . THR A 1 93 ? -2.075 2.060 4.660 1.00 93.25 93 THR A N 1
ATOM 748 C CA . THR A 1 93 ? -2.267 2.223 3.219 1.00 93.25 93 THR A CA 1
ATOM 749 C C . THR A 1 93 ? -1.933 3.653 2.785 1.00 93.25 93 THR A C 1
ATOM 751 O O . THR A 1 93 ? -1.101 3.832 1.899 1.00 93.25 93 THR A O 1
ATOM 754 N N . GLU A 1 94 ? -2.440 4.688 3.460 1.00 93.19 94 GLU A N 1
ATOM 755 C CA . GLU A 1 94 ? -2.094 6.087 3.155 1.00 93.19 94 GLU A CA 1
ATOM 756 C C . GLU A 1 94 ? -0.577 6.331 3.211 1.00 93.19 94 GLU A C 1
ATOM 758 O O . GLU A 1 94 ? -0.019 6.948 2.304 1.00 93.19 94 GLU A O 1
ATOM 763 N N . ASN A 1 95 ? 0.113 5.813 4.231 1.00 91.56 95 ASN A N 1
ATOM 764 C CA . ASN A 1 95 ? 1.563 5.977 4.360 1.00 91.56 95 ASN A CA 1
ATOM 765 C C . ASN A 1 95 ? 2.333 5.300 3.214 1.00 91.56 95 ASN A C 1
ATOM 767 O O . ASN A 1 95 ? 3.240 5.909 2.641 1.00 91.56 95 ASN A O 1
ATOM 771 N N . ASN A 1 96 ? 1.947 4.079 2.833 1.00 92.06 96 ASN A N 1
ATOM 772 C CA . ASN A 1 96 ? 2.564 3.364 1.714 1.00 92.06 96 ASN A CA 1
ATOM 773 C C . ASN A 1 96 ? 2.367 4.114 0.392 1.00 92.06 96 ASN A C 1
ATOM 775 O O . ASN A 1 96 ? 3.337 4.392 -0.311 1.00 92.06 96 ASN A O 1
ATOM 779 N N . PHE A 1 97 ? 1.128 4.490 0.069 1.00 93.88 97 PHE A N 1
ATOM 780 C CA . PHE A 1 97 ? 0.816 5.136 -1.206 1.00 93.88 97 PHE A CA 1
ATOM 781 C C . PHE A 1 97 ? 1.405 6.547 -1.308 1.00 93.88 97 PHE A C 1
ATOM 783 O O . PHE A 1 97 ? 1.911 6.909 -2.370 1.00 93.88 97 PHE A O 1
ATOM 790 N N . ARG A 1 98 ? 1.460 7.316 -0.209 1.00 93.50 98 ARG A N 1
ATOM 791 C CA . ARG A 1 98 ? 2.181 8.602 -0.170 1.00 93.50 98 ARG A CA 1
ATOM 792 C C . ARG A 1 98 ? 3.681 8.423 -0.398 1.00 93.50 98 ARG A C 1
ATOM 794 O O . ARG A 1 98 ? 4.280 9.200 -1.142 1.00 93.50 98 ARG A O 1
ATOM 801 N N . PHE A 1 99 ? 4.290 7.403 0.210 1.00 91.81 99 PHE A N 1
ATOM 802 C CA . PHE A 1 99 ? 5.696 7.074 -0.025 1.00 91.81 99 PHE A CA 1
ATOM 803 C C . PHE A 1 99 ? 5.945 6.702 -1.492 1.00 91.81 99 PHE A C 1
ATOM 805 O O . PHE A 1 99 ? 6.848 7.259 -2.117 1.00 91.81 99 PHE A O 1
ATOM 812 N N . PHE A 1 100 ? 5.114 5.833 -2.071 1.00 92.94 100 PHE A N 1
ATOM 813 C CA . PHE A 1 100 ? 5.235 5.444 -3.474 1.00 92.94 100 PHE A CA 1
ATOM 814 C C . PHE A 1 100 ? 5.088 6.646 -4.411 1.00 92.94 100 PHE A C 1
ATOM 816 O O . PHE A 1 100 ? 5.940 6.853 -5.273 1.00 92.94 100 PHE A O 1
ATOM 823 N N . GLN A 1 101 ? 4.065 7.485 -4.216 1.00 92.81 101 GLN A N 1
ATOM 824 C CA . GLN A 1 101 ? 3.871 8.698 -5.013 1.00 92.81 101 GLN A CA 1
ATOM 825 C C . GLN A 1 101 ? 5.065 9.647 -4.931 1.00 92.81 101 GLN A C 1
ATOM 827 O O . GLN A 1 101 ? 5.491 10.176 -5.957 1.00 92.81 101 GLN A O 1
ATOM 832 N N . LYS A 1 102 ? 5.641 9.831 -3.737 1.00 93.44 102 LYS A N 1
ATOM 833 C CA . LYS A 1 102 ? 6.841 10.650 -3.553 1.00 93.44 102 LYS A CA 1
ATOM 834 C C . LYS A 1 102 ? 8.009 10.109 -4.382 1.00 93.44 102 LYS A C 1
ATOM 836 O O . LYS A 1 102 ? 8.580 10.846 -5.181 1.00 93.44 102 LYS A O 1
ATOM 841 N N . VAL A 1 103 ? 8.314 8.816 -4.256 1.00 92.25 103 VAL A N 1
ATOM 842 C CA . VAL A 1 103 ? 9.427 8.176 -4.979 1.00 92.25 103 VAL A CA 1
ATOM 843 C C . VAL A 1 103 ? 9.230 8.242 -6.498 1.00 92.25 103 VAL A C 1
ATOM 845 O O . VAL A 1 103 ? 10.173 8.561 -7.222 1.00 92.25 103 VAL A O 1
ATOM 848 N N . ILE A 1 104 ? 8.013 7.987 -6.984 1.00 92.62 104 ILE A N 1
ATOM 849 C CA . ILE A 1 104 ? 7.666 8.013 -8.417 1.00 92.62 104 ILE A CA 1
ATOM 850 C C . ILE A 1 104 ? 7.676 9.448 -8.971 1.00 92.62 104 ILE A C 1
ATOM 852 O O . ILE A 1 104 ? 8.009 9.676 -10.135 1.00 92.62 104 ILE A O 1
ATOM 856 N N . SER A 1 105 ? 7.320 10.439 -8.153 1.00 92.62 105 SER A N 1
ATOM 857 C CA . SER A 1 105 ? 7.388 11.846 -8.546 1.00 92.62 105 SER A CA 1
ATOM 858 C C . SER A 1 105 ? 8.831 12.346 -8.631 1.00 92.62 105 SER A C 1
ATOM 860 O O . SER A 1 105 ? 9.127 13.150 -9.509 1.00 92.62 105 SER A O 1
ATOM 862 N N . GLU A 1 106 ? 9.721 11.893 -7.750 1.00 92.44 106 GLU A N 1
ATOM 863 C CA . GLU A 1 106 ? 11.118 12.348 -7.693 1.00 92.44 106 GLU A CA 1
ATOM 864 C C . GLU A 1 106 ? 12.020 11.694 -8.753 1.00 92.44 106 GLU A C 1
ATOM 866 O O . GLU A 1 106 ? 13.002 12.306 -9.167 1.00 92.44 106 GLU A O 1
ATOM 871 N N . ASN A 1 107 ? 11.694 10.480 -9.213 1.00 89.12 107 ASN A N 1
ATOM 872 C CA . ASN A 1 107 ? 12.550 9.696 -10.108 1.00 89.12 107 ASN A CA 1
ATOM 873 C C . ASN A 1 107 ? 11.875 9.411 -11.459 1.00 89.12 107 ASN A C 1
ATOM 875 O O . ASN A 1 107 ? 10.717 8.999 -11.515 1.00 89.12 107 ASN A O 1
ATOM 879 N N . ASP A 1 108 ? 12.631 9.576 -12.548 1.00 87.88 108 ASP A N 1
ATOM 880 C CA . ASP A 1 108 ? 12.180 9.280 -13.917 1.00 87.88 108 ASP A CA 1
ATOM 881 C C . ASP A 1 108 ? 12.546 7.861 -14.387 1.00 87.88 108 ASP A C 1
ATOM 883 O O . ASP A 1 108 ? 11.877 7.310 -15.261 1.00 87.88 108 ASP A O 1
ATOM 887 N N . ASP A 1 109 ? 13.583 7.254 -13.805 1.00 88.94 109 ASP A N 1
ATOM 888 C CA . ASP A 1 109 ? 14.083 5.934 -14.199 1.00 88.94 109 ASP A CA 1
ATOM 889 C C . ASP A 1 109 ? 13.386 4.799 -13.436 1.00 88.94 109 ASP A C 1
ATOM 891 O O . ASP A 1 109 ? 13.416 4.746 -12.203 1.00 88.94 109 ASP A O 1
ATOM 895 N N . TYR A 1 110 ? 12.829 3.826 -14.169 1.00 89.12 110 TYR A N 1
ATOM 896 C CA . TYR A 1 110 ? 12.110 2.696 -13.567 1.00 89.12 110 TYR A CA 1
ATOM 897 C C . TYR A 1 110 ? 13.015 1.819 -12.683 1.00 89.12 110 TYR A C 1
ATOM 899 O O . TYR A 1 110 ? 12.579 1.401 -11.619 1.00 89.12 110 TYR A O 1
ATOM 907 N N . GLU A 1 111 ? 14.284 1.585 -13.054 1.00 89.38 111 GLU A N 1
ATOM 908 C CA . GLU A 1 111 ? 15.223 0.759 -12.263 1.00 89.38 111 GLU A CA 1
ATOM 909 C C . GLU A 1 111 ? 15.474 1.357 -10.867 1.00 89.38 111 GLU A C 1
ATOM 911 O O . GLU A 1 111 ? 15.580 0.635 -9.873 1.00 89.38 111 GLU A O 1
ATOM 916 N N . VAL A 1 112 ? 15.548 2.690 -10.784 1.00 89.94 112 VAL A N 1
ATOM 917 C CA . VAL A 1 112 ? 15.756 3.411 -9.521 1.00 89.94 112 VAL A CA 1
ATOM 918 C C . VAL A 1 112 ? 14.508 3.307 -8.653 1.00 89.94 112 VAL A C 1
ATOM 920 O O . VAL A 1 112 ? 14.610 2.998 -7.466 1.00 89.94 112 VAL A O 1
ATOM 923 N N . VAL A 1 113 ? 13.328 3.497 -9.250 1.00 90.62 113 VAL A N 1
ATOM 924 C CA . VAL A 1 113 ? 12.039 3.349 -8.562 1.00 90.62 113 VAL A CA 1
ATOM 925 C C . VAL A 1 113 ? 11.859 1.924 -8.027 1.00 90.62 113 VAL A C 1
ATOM 927 O O . VAL A 1 113 ? 11.523 1.759 -6.856 1.00 90.62 113 VAL A O 1
ATOM 930 N N . GLU A 1 114 ? 12.138 0.899 -8.838 1.00 91.62 114 GLU A N 1
ATOM 931 C CA . GLU A 1 114 ? 12.040 -0.515 -8.444 1.00 91.62 114 GLU A CA 1
ATOM 932 C C . GLU A 1 114 ? 12.962 -0.834 -7.257 1.00 91.62 114 GLU A C 1
ATOM 934 O O . GLU A 1 114 ? 12.542 -1.487 -6.299 1.00 91.62 114 GLU A O 1
ATOM 939 N N . HIS A 1 115 ? 14.196 -0.320 -7.268 1.00 89.25 115 HIS A N 1
ATOM 940 C CA . HIS A 1 115 ? 15.144 -0.525 -6.174 1.00 89.25 115 HIS A CA 1
ATOM 941 C C . HIS A 1 115 ? 14.756 0.234 -4.893 1.00 89.25 115 HIS A C 1
ATOM 943 O O . HIS A 1 115 ? 14.924 -0.295 -3.798 1.00 89.25 115 HIS A O 1
ATOM 949 N N . LEU A 1 116 ? 14.252 1.469 -5.002 1.00 89.31 116 LEU A N 1
ATOM 950 C CA . LEU A 1 116 ? 13.849 2.274 -3.842 1.00 89.31 116 LEU A CA 1
ATOM 951 C C . LEU A 1 116 ? 12.580 1.740 -3.171 1.00 89.31 116 LEU A C 1
ATOM 953 O O . LEU A 1 116 ? 12.514 1.680 -1.945 1.00 89.31 116 LEU A O 1
ATOM 957 N N . ILE A 1 117 ? 11.577 1.358 -3.965 1.00 89.88 117 ILE A N 1
ATOM 958 C CA . ILE A 1 117 ? 10.307 0.827 -3.453 1.00 89.88 117 ILE A CA 1
ATOM 959 C C . ILE A 1 117 ? 10.477 -0.621 -2.974 1.00 89.88 117 ILE A C 1
ATOM 961 O O . ILE A 1 117 ? 9.831 -1.027 -2.009 1.00 89.88 117 ILE A O 1
ATOM 965 N N . ASN A 1 118 ? 11.350 -1.395 -3.628 1.00 88.88 118 ASN A N 1
ATOM 966 C CA . ASN A 1 118 ? 11.671 -2.783 -3.289 1.00 88.88 118 ASN A CA 1
ATOM 967 C C . ASN A 1 118 ? 10.429 -3.691 -3.155 1.00 88.88 118 ASN A C 1
ATOM 969 O O . ASN A 1 118 ? 10.338 -4.527 -2.255 1.00 88.88 118 ASN A O 1
ATOM 973 N N . ARG A 1 119 ? 9.456 -3.519 -4.061 1.00 88.69 119 ARG A N 1
ATOM 974 C CA . ARG A 1 119 ? 8.239 -4.351 -4.170 1.00 88.69 119 ARG A CA 1
ATOM 975 C C . ARG A 1 119 ? 8.074 -4.993 -5.550 1.00 88.69 119 ARG A C 1
ATOM 977 O O . ARG A 1 119 ? 6.963 -5.197 -6.024 1.00 88.69 119 ARG A O 1
ATOM 984 N N . GLY A 1 120 ? 9.190 -5.316 -6.197 1.00 90.25 120 GLY A N 1
ATOM 985 C CA . GLY A 1 120 ? 9.194 -5.910 -7.532 1.00 90.25 120 GLY A CA 1
ATOM 986 C C . GLY A 1 120 ? 9.221 -4.863 -8.644 1.00 90.25 120 GLY A C 1
ATOM 987 O O . GLY A 1 120 ? 9.835 -3.810 -8.494 1.00 90.25 120 GLY A O 1
ATOM 988 N N . GLN A 1 121 ? 8.608 -5.199 -9.780 1.00 92.69 121 GLN A N 1
ATOM 989 C CA . GLN A 1 121 ? 8.650 -4.386 -11.000 1.00 92.69 121 GLN A CA 1
ATOM 990 C C . GLN A 1 121 ? 7.540 -3.327 -11.048 1.00 92.69 121 GLN A C 1
ATOM 992 O O . GLN A 1 121 ? 6.476 -3.520 -10.459 1.00 92.69 121 GLN A O 1
ATOM 997 N N . VAL A 1 122 ? 7.734 -2.252 -11.822 1.00 94.06 122 VAL A N 1
ATOM 998 C CA . VAL A 1 122 ? 6.731 -1.172 -11.968 1.00 94.06 122 VAL A CA 1
ATOM 999 C C . VAL A 1 122 ? 5.365 -1.658 -12.467 1.00 94.06 122 VAL A C 1
ATOM 1001 O O . VAL A 1 122 ? 4.340 -1.130 -12.052 1.00 94.06 122 VAL A O 1
ATOM 1004 N N . GLU A 1 123 ? 5.313 -2.693 -13.302 1.00 94.62 123 GLU A N 1
ATOM 1005 C CA . GLU A 1 123 ? 4.052 -3.254 -13.798 1.00 94.62 123 GLU A CA 1
ATOM 1006 C C . GLU A 1 123 ? 3.282 -4.020 -12.717 1.00 94.62 123 GLU A C 1
ATOM 1008 O O . GLU A 1 123 ? 2.055 -3.999 -12.706 1.00 94.62 123 GLU A O 1
ATOM 1013 N N . GLN A 1 124 ? 3.982 -4.649 -11.770 1.00 94.06 124 GLN A N 1
ATOM 1014 C CA . GLN A 1 124 ? 3.337 -5.281 -10.614 1.00 94.06 124 GLN A CA 1
ATOM 1015 C C . GLN A 1 124 ? 2.789 -4.232 -9.647 1.00 94.06 124 GLN A C 1
ATOM 1017 O O . GLN A 1 124 ? 1.752 -4.456 -9.032 1.00 94.06 124 GLN A O 1
ATOM 1022 N N . LEU A 1 125 ? 3.449 -3.071 -9.544 1.00 95.12 125 LEU A N 1
ATOM 1023 C CA . LEU A 1 125 ? 2.917 -1.946 -8.777 1.00 95.12 125 LEU A CA 1
ATOM 1024 C C . LEU A 1 125 ? 1.606 -1.431 -9.375 1.00 95.12 125 LEU A C 1
ATOM 1026 O O . LEU A 1 125 ? 0.704 -1.099 -8.619 1.00 95.12 125 LEU A O 1
ATOM 1030 N N . ILE A 1 126 ? 1.471 -1.397 -10.705 1.00 94.94 126 ILE A N 1
ATOM 1031 C CA . ILE A 1 126 ? 0.211 -0.996 -11.352 1.00 94.94 126 ILE A CA 1
ATOM 1032 C C . ILE A 1 126 ? -0.915 -1.957 -10.958 1.00 94.94 126 ILE A C 1
ATOM 1034 O O . ILE A 1 126 ? -1.952 -1.499 -10.489 1.00 94.94 126 ILE A O 1
ATOM 1038 N N . LEU A 1 127 ? -0.680 -3.270 -11.060 1.00 95.44 127 LEU A N 1
ATOM 1039 C CA . LEU A 1 127 ? -1.658 -4.283 -10.647 1.00 95.44 127 LEU A CA 1
ATOM 1040 C C . LEU A 1 127 ? -2.023 -4.151 -9.164 1.00 95.44 127 LEU A C 1
ATOM 1042 O O . LEU A 1 127 ? -3.194 -4.145 -8.819 1.00 95.44 127 LEU A O 1
ATOM 1046 N N . MET A 1 128 ? -1.032 -3.943 -8.294 1.00 95.38 128 MET A N 1
ATOM 1047 C CA . MET A 1 128 ? -1.262 -3.715 -6.865 1.00 95.38 128 MET A CA 1
ATOM 1048 C C . MET A 1 128 ? -2.163 -2.496 -6.607 1.00 95.38 128 MET A C 1
ATOM 1050 O O . MET A 1 128 ? -2.981 -2.523 -5.694 1.00 95.38 128 MET A O 1
ATOM 1054 N N . TYR A 1 129 ? -2.017 -1.418 -7.381 1.00 96.44 129 TYR A N 1
ATOM 1055 C CA . TYR A 1 129 ? -2.862 -0.229 -7.246 1.00 96.44 129 TYR A CA 1
ATOM 1056 C C . TYR A 1 129 ? -4.296 -0.491 -7.723 1.00 96.44 129 TYR A C 1
ATOM 1058 O O . TYR A 1 129 ? -5.240 -0.007 -7.102 1.00 96.44 129 TYR A O 1
ATOM 1066 N N . GLU A 1 130 ? -4.461 -1.236 -8.817 1.00 96.69 130 GLU A N 1
ATOM 1067 C CA . GLU A 1 130 ? -5.774 -1.644 -9.329 1.00 96.69 130 GLU A CA 1
ATOM 1068 C C . GLU A 1 130 ? -6.493 -2.565 -8.332 1.00 96.69 130 GLU A C 1
ATOM 1070 O O . GLU A 1 130 ? -7.644 -2.304 -7.982 1.00 96.69 130 GLU A O 1
ATOM 1075 N N . ASP A 1 131 ? -5.786 -3.558 -7.789 1.00 97.19 131 ASP A N 1
ATOM 1076 C CA . ASP A 1 131 ? -6.300 -4.454 -6.752 1.00 97.19 131 ASP A CA 1
ATOM 1077 C C . ASP A 1 131 ? -6.712 -3.676 -5.492 1.00 97.19 131 ASP A C 1
ATOM 1079 O O . ASP A 1 131 ? -7.763 -3.947 -4.910 1.00 97.19 131 ASP A O 1
ATOM 1083 N N . GLU A 1 132 ? -5.931 -2.668 -5.084 1.00 96.62 132 GLU A N 1
ATOM 1084 C CA . GLU A 1 132 ? -6.273 -1.828 -3.932 1.00 96.62 132 GLU A CA 1
ATOM 1085 C C . GLU A 1 132 ? -7.548 -1.006 -4.189 1.00 96.62 132 GLU A C 1
ATOM 1087 O O . GLU A 1 132 ? -8.407 -0.903 -3.311 1.00 96.62 132 GLU A O 1
ATOM 1092 N N . LEU A 1 133 ? -7.727 -0.464 -5.399 1.00 97.12 133 LEU A N 1
ATOM 1093 C CA . LEU A 1 133 ? -8.958 0.239 -5.784 1.00 97.12 133 LEU A CA 1
ATOM 1094 C C . LEU A 1 133 ? -10.186 -0.677 -5.764 1.00 97.12 133 LEU A C 1
ATOM 1096 O O . LEU A 1 133 ? -11.276 -0.219 -5.419 1.00 97.12 133 LEU A O 1
ATOM 1100 N N . GLU A 1 134 ? -10.031 -1.955 -6.109 1.00 97.19 134 GLU A N 1
ATOM 1101 C CA . GLU A 1 134 ? -11.101 -2.948 -5.984 1.00 97.19 134 GLU A CA 1
ATOM 1102 C C . GLU A 1 134 ? -11.335 -3.402 -4.536 1.00 97.19 134 GLU A C 1
ATOM 1104 O O . GLU A 1 134 ? -12.452 -3.795 -4.177 1.00 97.19 134 GLU A O 1
ATOM 1109 N N . LEU A 1 135 ? -10.293 -3.373 -3.702 1.00 96.44 135 LEU A N 1
ATOM 1110 C CA . LEU A 1 135 ? -10.335 -3.803 -2.309 1.00 96.44 135 LEU A CA 1
ATOM 1111 C C . LEU A 1 135 ? -10.988 -2.758 -1.400 1.00 96.44 135 LEU A C 1
ATOM 1113 O O . LEU A 1 135 ? -11.800 -3.126 -0.554 1.00 96.44 135 LEU A O 1
ATOM 1117 N N . ILE A 1 136 ? -10.691 -1.468 -1.578 1.00 96.12 136 ILE A N 1
ATOM 1118 C CA . ILE A 1 136 ? -11.181 -0.391 -0.698 1.00 96.12 136 ILE A CA 1
ATOM 1119 C C . ILE A 1 136 ? -12.715 -0.396 -0.534 1.00 96.12 136 ILE A C 1
ATOM 1121 O O . ILE A 1 136 ? -13.176 -0.352 0.610 1.00 96.12 136 ILE A O 1
ATOM 1125 N N . PRO A 1 137 ? -13.531 -0.511 -1.602 1.00 95.69 137 PRO A N 1
ATOM 1126 C CA . PRO A 1 137 ? -14.985 -0.592 -1.465 1.00 95.69 137 PRO A CA 1
ATOM 1127 C C . PRO A 1 137 ? -15.444 -1.817 -0.666 1.00 95.69 137 PRO A C 1
ATOM 1129 O O . PRO A 1 137 ? -16.355 -1.711 0.153 1.00 95.69 137 PRO A O 1
ATOM 1132 N N . LYS A 1 138 ? -14.786 -2.970 -0.857 1.00 96.00 138 LYS A N 1
ATOM 1133 C CA . LYS A 1 138 ? -15.082 -4.205 -0.110 1.00 96.00 138 LYS A CA 1
ATOM 1134 C C . LYS A 1 138 ? -14.713 -4.049 1.363 1.00 96.00 138 LYS A C 1
ATOM 1136 O O . LYS A 1 138 ? -15.475 -4.445 2.234 1.00 96.00 138 LYS A O 1
ATOM 1141 N N . MET A 1 139 ? -13.586 -3.403 1.653 1.00 94.62 139 MET A N 1
ATOM 1142 C CA . MET A 1 139 ? -13.164 -3.093 3.021 1.00 94.62 139 MET A CA 1
ATOM 1143 C C . MET A 1 139 ? -14.143 -2.147 3.717 1.00 94.62 139 MET A C 1
ATOM 1145 O O . MET A 1 139 ? -14.440 -2.339 4.894 1.00 94.62 139 MET A O 1
ATOM 1149 N N . ALA A 1 140 ? -14.676 -1.155 3.000 1.00 93.62 140 ALA A N 1
ATOM 1150 C CA . ALA A 1 140 ? -15.699 -0.254 3.522 1.00 93.62 140 ALA A CA 1
ATOM 1151 C C . ALA A 1 140 ? -17.023 -0.976 3.839 1.00 93.62 140 ALA A C 1
ATOM 1153 O O . ALA A 1 140 ? -17.702 -0.601 4.796 1.00 93.62 140 ALA A O 1
ATOM 1154 N N . GLU A 1 141 ? -17.373 -2.013 3.071 1.00 94.25 141 GLU A N 1
ATOM 1155 C CA . GLU A 1 141 ? -18.533 -2.874 3.328 1.00 94.25 141 GLU A CA 1
ATOM 1156 C C . GLU A 1 141 ? -18.297 -3.822 4.514 1.00 94.25 141 GLU A C 1
ATOM 1158 O O . GLU A 1 141 ? -19.131 -3.894 5.414 1.00 94.25 141 GLU A O 1
ATOM 1163 N N . TRP A 1 142 ? -17.164 -4.529 4.531 1.00 92.88 142 TRP A N 1
ATOM 1164 C CA . TRP A 1 142 ? -16.868 -5.572 5.519 1.00 92.88 142 TRP A CA 1
ATOM 1165 C C . TRP A 1 142 ? -16.460 -5.029 6.885 1.00 92.88 142 TRP A C 1
ATOM 1167 O O . TRP A 1 142 ? -16.658 -5.710 7.884 1.00 92.88 142 TRP A O 1
ATOM 1177 N N . LYS A 1 143 ? -15.876 -3.824 6.930 1.00 91.75 143 LYS A N 1
ATOM 1178 C CA . LYS A 1 143 ? -15.411 -3.147 8.150 1.00 91.75 143 LYS A CA 1
ATOM 1179 C C . LYS A 1 143 ? -14.642 -4.061 9.120 1.00 91.75 143 LYS A C 1
ATOM 1181 O O . LYS A 1 143 ? -14.955 -4.097 10.308 1.00 91.75 143 LYS A O 1
ATOM 1186 N N . PRO A 1 144 ? -13.576 -4.743 8.668 1.00 88.50 144 PRO A N 1
ATOM 1187 C CA . PRO A 1 144 ? -12.852 -5.725 9.486 1.00 88.50 144 PRO A CA 1
ATOM 1188 C C . PRO A 1 144 ? -12.157 -5.136 10.728 1.00 88.50 144 PRO A C 1
ATOM 1190 O O . PRO A 1 144 ? -11.591 -5.866 11.531 1.00 88.50 144 PRO A O 1
ATOM 1193 N N . TRP A 1 145 ? -12.145 -3.811 10.882 1.00 87.38 145 TRP A N 1
ATOM 1194 C CA . TRP A 1 145 ? -11.620 -3.120 12.061 1.00 87.38 145 TRP A CA 1
ATOM 1195 C C . TRP A 1 145 ? -12.624 -3.025 13.221 1.00 87.38 145 TRP A C 1
ATOM 1197 O O . TRP A 1 145 ? -12.251 -2.569 14.302 1.00 87.38 145 TRP A O 1
ATOM 1207 N N . GLU A 1 146 ? -13.887 -3.397 13.018 1.00 86.69 146 GLU A N 1
ATOM 1208 C CA . GLU A 1 146 ? -14.882 -3.513 14.086 1.00 86.69 146 GLU A CA 1
ATOM 1209 C C . GLU A 1 146 ? -14.753 -4.906 14.719 1.00 86.69 146 GLU A C 1
ATOM 1211 O O . GLU A 1 146 ? -15.319 -5.874 14.230 1.00 86.69 146 GLU A O 1
ATOM 1216 N N . VAL A 1 147 ? -13.957 -5.015 15.786 1.00 82.44 147 VAL A N 1
ATOM 1217 C CA . VAL A 1 147 ? -13.725 -6.288 16.487 1.00 82.44 147 VAL A CA 1
ATOM 1218 C C . VAL A 1 147 ? -14.768 -6.462 17.590 1.00 82.44 147 VAL A C 1
ATOM 1220 O O . VAL A 1 147 ? -14.844 -5.623 18.493 1.00 82.44 147 VAL A O 1
ATOM 1223 N N . SER A 1 148 ? -15.556 -7.541 17.545 1.00 78.94 148 SER A N 1
ATOM 1224 C CA . SER A 1 148 ? -16.481 -7.898 18.624 1.00 78.94 148 SER A CA 1
ATOM 1225 C C . SER A 1 148 ? -15.816 -8.799 19.672 1.00 78.94 148 SER A C 1
ATOM 1227 O O . SER A 1 148 ? -14.808 -9.454 19.413 1.00 78.94 148 SER A O 1
ATOM 1229 N N . GLU A 1 149 ? -16.388 -8.873 20.876 1.00 73.81 149 GLU A N 1
ATOM 1230 C CA . GLU A 1 149 ? -15.880 -9.766 21.931 1.00 73.81 149 GLU A CA 1
ATOM 1231 C C . GLU A 1 149 ? -15.920 -11.249 21.529 1.00 73.81 149 GLU A C 1
ATOM 1233 O O . GLU A 1 149 ? -15.079 -12.026 21.975 1.00 73.81 149 GLU A O 1
ATOM 1238 N N . GLN A 1 150 ? -16.875 -11.642 20.678 1.00 72.38 150 GLN A N 1
ATOM 1239 C CA . GLN A 1 150 ? -17.017 -13.019 20.197 1.00 72.38 150 GLN A CA 1
ATOM 1240 C C . GLN A 1 150 ? -15.887 -13.399 19.235 1.00 72.38 150 GLN A C 1
ATOM 1242 O O . GLN A 1 150 ? -15.361 -14.505 19.335 1.00 72.38 150 GLN A O 1
ATOM 1247 N N . ASP A 1 151 ? -15.454 -12.468 18.381 1.00 70.38 151 ASP A N 1
ATOM 1248 C CA . ASP A 1 151 ? -14.352 -12.693 17.435 1.00 70.38 151 ASP A CA 1
ATOM 1249 C C . ASP A 1 151 ? -13.031 -12.955 18.176 1.00 70.38 151 ASP A C 1
ATOM 1251 O O . ASP A 1 151 ? -12.289 -13.875 17.848 1.00 70.38 151 ASP A O 1
ATOM 1255 N N . VAL A 1 152 ? -12.783 -12.220 19.268 1.00 70.38 152 VAL A N 1
ATOM 1256 C CA . VAL A 1 152 ? -11.583 -12.388 20.111 1.00 70.38 152 VAL A CA 1
ATOM 1257 C C . VAL A 1 152 ? -11.539 -13.756 20.807 1.00 70.38 152 VAL A C 1
ATOM 1259 O O . VAL A 1 152 ? -10.464 -14.238 21.172 1.00 70.38 152 VAL A O 1
ATOM 1262 N N . ILE A 1 153 ? -12.697 -14.370 21.058 1.00 67.19 153 ILE A N 1
ATOM 1263 C CA . ILE A 1 153 ? -12.782 -15.694 21.684 1.00 67.19 153 ILE A CA 1
ATOM 1264 C C . ILE A 1 153 ? -12.447 -16.782 20.659 1.00 67.19 153 ILE A C 1
ATOM 1266 O O . ILE A 1 153 ? -11.643 -17.656 20.980 1.00 67.19 153 ILE A O 1
ATOM 1270 N N . LEU A 1 154 ? -12.979 -16.682 19.433 1.00 62.03 154 LEU A N 1
ATOM 1271 C CA . LEU A 1 154 ? -12.684 -17.620 18.341 1.00 62.03 154 LEU A CA 1
ATOM 1272 C C . LEU A 1 154 ? -11.173 -17.720 18.075 1.00 62.03 154 LEU A C 1
ATOM 1274 O O . LEU A 1 154 ? -10.631 -18.823 18.060 1.00 62.03 154 LEU A O 1
ATOM 1278 N N . ASP A 1 155 ? -10.472 -16.581 18.017 1.00 62.94 155 ASP A N 1
ATOM 1279 C CA . ASP A 1 155 ? -9.013 -16.545 17.829 1.00 62.94 155 ASP A CA 1
ATOM 1280 C C . ASP A 1 155 ? -8.249 -17.332 18.912 1.00 62.94 155 ASP A C 1
ATOM 1282 O O . ASP A 1 155 ? -7.232 -17.972 18.643 1.00 62.94 155 ASP A O 1
ATOM 1286 N N . LYS A 1 156 ? -8.712 -17.287 20.168 1.00 60.91 156 LYS A N 1
ATOM 1287 C CA . LYS A 1 156 ? -8.059 -17.991 21.286 1.00 60.91 156 LYS A CA 1
ATOM 1288 C C . LYS A 1 156 ? -8.293 -19.492 21.236 1.00 60.91 156 LYS A C 1
ATOM 1290 O O . LYS A 1 156 ? -7.390 -20.247 21.607 1.00 60.91 156 LYS A O 1
ATOM 1295 N N . ASP A 1 157 ? -9.480 -19.907 20.813 1.00 61.00 157 ASP A N 1
ATOM 1296 C CA . ASP A 1 157 ? -9.835 -21.316 20.708 1.00 61.00 157 ASP A CA 1
ATOM 1297 C C . ASP A 1 157 ? -9.041 -21.983 19.575 1.00 61.00 157 ASP A C 1
ATOM 1299 O O . ASP A 1 157 ? -8.459 -23.045 19.801 1.00 61.00 157 ASP A O 1
ATOM 1303 N N . ASP A 1 158 ? -8.880 -21.328 18.421 1.00 58.88 158 ASP A N 1
ATOM 1304 C CA . ASP A 1 158 ? -8.073 -21.843 17.303 1.00 58.88 158 ASP A CA 1
ATOM 1305 C C . ASP A 1 158 ? -6.591 -22.023 17.683 1.00 58.88 158 ASP A C 1
ATOM 1307 O O . ASP A 1 158 ? -5.982 -23.052 17.376 1.00 58.88 158 ASP A O 1
ATOM 1311 N N . ILE A 1 159 ? -6.020 -21.085 18.452 1.00 59.50 159 ILE A N 1
ATOM 1312 C CA . ILE A 1 159 ? -4.656 -21.211 19.004 1.00 59.50 159 ILE A CA 1
ATOM 1313 C C . ILE A 1 159 ? -4.539 -22.439 19.919 1.00 59.50 159 ILE A C 1
ATOM 1315 O O . ILE A 1 159 ? -3.502 -23.103 19.947 1.00 59.50 159 ILE A O 1
ATOM 1319 N N . GLN A 1 160 ? -5.588 -22.749 20.685 1.00 58.00 160 GLN A N 1
ATOM 1320 C CA . GLN A 1 160 ? -5.602 -23.912 21.573 1.00 58.00 160 GLN A CA 1
ATOM 1321 C C . GLN A 1 160 ? -5.822 -25.236 20.828 1.00 58.00 160 GLN A C 1
ATOM 1323 O O . GLN A 1 160 ? -5.352 -26.270 21.306 1.00 58.00 160 GLN A O 1
ATOM 1328 N N . HIS A 1 161 ? -6.504 -25.220 19.678 1.00 59.81 161 HIS A N 1
ATOM 1329 C CA . HIS A 1 161 ? -6.893 -26.426 18.936 1.00 59.81 161 HIS A CA 1
ATOM 1330 C C . HIS A 1 161 ? -5.901 -26.839 17.832 1.00 59.81 161 HIS A C 1
ATOM 1332 O O . HIS A 1 161 ? -6.056 -27.921 17.272 1.00 59.81 161 HIS A O 1
ATOM 1338 N N . ASN A 1 162 ? -4.836 -26.058 17.606 1.00 50.53 162 ASN A N 1
ATOM 1339 C CA . ASN A 1 162 ? -3.580 -26.435 16.937 1.00 50.53 162 ASN A CA 1
ATOM 1340 C C . ASN A 1 162 ? -3.727 -27.363 15.714 1.00 50.53 162 ASN A C 1
ATOM 1342 O O . ASN A 1 162 ? -3.091 -28.420 15.630 1.00 50.53 162 ASN A O 1
ATOM 1346 N N . GLU A 1 163 ? -4.517 -26.944 14.730 1.00 56.06 163 GLU A N 1
ATOM 1347 C CA . GLU A 1 163 ? -4.148 -27.245 13.351 1.00 56.06 163 GLU A CA 1
ATOM 1348 C C . GLU A 1 163 ? -2.921 -26.379 13.052 1.00 56.06 163 GLU A C 1
ATOM 1350 O O . GLU A 1 163 ? -2.999 -25.154 13.021 1.00 56.06 163 GLU A O 1
ATOM 1355 N N . ASP A 1 164 ? -1.749 -27.005 12.969 1.00 59.88 164 ASP A N 1
ATOM 1356 C CA . ASP A 1 164 ? -0.483 -26.289 12.841 1.00 59.88 164 ASP A CA 1
ATOM 1357 C C . ASP A 1 164 ? -0.374 -25.663 11.438 1.00 59.88 164 ASP A C 1
ATOM 1359 O O . ASP A 1 164 ? 0.135 -26.274 10.499 1.00 59.88 164 ASP A O 1
ATOM 1363 N N . TYR A 1 165 ? -0.884 -24.437 11.286 1.00 60.94 165 TYR A N 1
ATOM 1364 C CA . TYR A 1 165 ? -0.739 -23.600 10.088 1.00 60.94 165 TYR A CA 1
ATOM 1365 C C . TYR A 1 165 ? 0.677 -23.011 9.948 1.00 60.94 165 TYR A C 1
ATOM 1367 O O . TYR A 1 165 ? 0.900 -22.091 9.154 1.00 60.94 165 TYR A O 1
ATOM 1375 N N . SER A 1 166 ? 1.649 -23.513 10.717 1.00 66.81 166 SER A N 1
ATOM 1376 C CA . SER A 1 166 ? 3.059 -23.208 10.509 1.00 66.81 166 SER A CA 1
ATOM 1377 C C . SER A 1 166 ? 3.471 -23.551 9.083 1.00 66.81 166 SER A C 1
ATOM 1379 O O . SER A 1 166 ? 2.984 -24.506 8.473 1.00 66.81 166 SER A O 1
ATOM 1381 N N . PHE A 1 167 ? 4.408 -22.768 8.544 1.00 65.38 167 PHE A N 1
ATOM 1382 C CA . PHE A 1 167 ? 5.074 -23.121 7.297 1.00 65.38 167 PHE A CA 1
ATOM 1383 C C . PHE A 1 167 ? 5.524 -24.582 7.341 1.00 65.38 167 PHE A C 1
ATOM 1385 O O . PHE A 1 167 ? 5.905 -25.085 8.401 1.00 65.38 167 PHE A O 1
ATOM 1392 N N . ALA A 1 168 ? 5.494 -25.246 6.184 1.00 76.31 168 ALA A N 1
ATOM 1393 C CA . ALA A 1 168 ? 5.952 -26.622 6.079 1.00 76.31 168 ALA A CA 1
ATOM 1394 C C . ALA A 1 168 ? 7.325 -26.775 6.777 1.00 76.31 168 ALA A C 1
ATOM 1396 O O . ALA A 1 168 ? 8.145 -25.855 6.687 1.00 76.31 168 ALA A O 1
ATOM 1397 N N . PRO A 1 169 ? 7.599 -27.884 7.489 1.00 74.12 169 PRO A N 1
ATOM 1398 C CA . PRO A 1 169 ? 8.812 -28.022 8.307 1.00 74.12 169 PRO A CA 1
ATOM 1399 C C . PRO A 1 169 ? 10.132 -27.812 7.544 1.00 74.12 169 PRO A C 1
ATOM 1401 O O . PRO A 1 169 ? 11.174 -27.555 8.143 1.00 74.12 169 PRO A O 1
ATOM 1404 N N . ASP A 1 170 ? 10.094 -27.942 6.220 1.00 82.31 170 ASP A N 1
ATOM 1405 C CA . ASP A 1 170 ? 11.181 -27.754 5.264 1.00 82.31 170 ASP A CA 1
ATOM 1406 C C . ASP A 1 170 ? 11.290 -26.325 4.694 1.00 82.31 170 ASP A C 1
ATOM 1408 O O . ASP A 1 170 ? 12.179 -26.042 3.887 1.00 82.31 170 ASP A O 1
ATOM 1412 N N . TYR A 1 171 ? 10.434 -25.395 5.118 1.00 82.69 171 TYR A N 1
ATOM 1413 C CA . TYR A 1 171 ? 10.468 -24.007 4.675 1.00 82.69 171 TYR A CA 1
ATOM 1414 C C . TYR A 1 171 ? 11.691 -23.267 5.231 1.00 82.69 171 TYR A C 1
ATOM 1416 O O . TYR A 1 171 ? 11.801 -22.978 6.424 1.00 82.69 171 TYR A O 1
ATOM 1424 N N . ILE A 1 172 ? 12.603 -22.888 4.335 1.00 84.50 172 ILE A N 1
ATOM 1425 C CA . ILE A 1 172 ? 13.708 -21.976 4.634 1.00 84.50 172 ILE A CA 1
ATOM 1426 C C . ILE A 1 172 ? 13.338 -20.609 4.067 1.00 84.50 172 ILE A C 1
ATOM 1428 O O . ILE A 1 172 ? 13.324 -20.422 2.849 1.00 84.50 172 ILE A O 1
ATOM 1432 N N . ALA A 1 173 ? 13.057 -19.645 4.946 1.00 83.38 173 ALA A N 1
ATOM 1433 C CA . ALA A 1 173 ? 12.750 -18.286 4.521 1.00 83.38 173 ALA A CA 1
ATOM 1434 C C . ALA A 1 173 ? 13.899 -17.713 3.661 1.00 83.38 173 ALA A C 1
ATOM 1436 O O . ALA A 1 173 ? 15.077 -17.860 4.017 1.00 83.38 173 ALA A O 1
ATOM 1437 N N . PRO A 1 174 ? 13.595 -17.051 2.533 1.00 82.06 174 PRO A N 1
ATOM 1438 C CA . PRO A 1 174 ? 14.623 -16.450 1.698 1.00 82.06 174 PRO A CA 1
ATOM 1439 C C . PRO A 1 174 ? 15.377 -15.363 2.471 1.00 82.06 174 PRO A C 1
ATOM 1441 O O . PRO A 1 174 ? 14.799 -14.611 3.257 1.00 82.06 174 PRO A O 1
ATOM 1444 N N . LYS A 1 175 ? 16.687 -15.245 2.225 1.00 82.94 175 LYS A N 1
ATOM 1445 C CA . LYS A 1 175 ? 17.496 -14.154 2.784 1.00 82.94 175 LYS A CA 1
ATOM 1446 C C . LYS A 1 175 ? 17.109 -12.846 2.099 1.00 82.94 175 LYS A C 1
ATOM 1448 O O . LYS A 1 175 ? 17.561 -12.568 0.990 1.00 82.94 175 LYS A O 1
ATOM 1453 N N . LEU A 1 176 ? 16.268 -12.058 2.756 1.00 75.19 176 LEU A N 1
ATOM 1454 C CA . LEU A 1 176 ? 15.844 -10.756 2.258 1.00 75.19 176 LEU A CA 1
ATOM 1455 C C . LEU A 1 176 ? 16.952 -9.714 2.468 1.00 75.19 176 LEU A C 1
ATOM 1457 O O . LEU A 1 176 ? 17.588 -9.652 3.521 1.00 75.19 176 LEU A O 1
ATOM 1461 N N . LYS A 1 177 ? 17.178 -8.874 1.455 1.00 76.38 177 LYS A N 1
ATOM 1462 C CA . LYS A 1 177 ? 18.008 -7.673 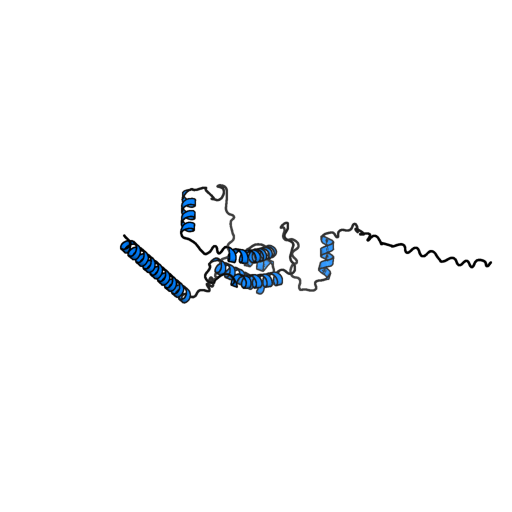1.573 1.00 76.38 177 LYS A CA 1
ATOM 1463 C C . LYS A 1 177 ? 17.100 -6.525 2.005 1.00 76.38 177 LYS A C 1
ATOM 1465 O O . LYS A 1 177 ? 16.375 -5.967 1.188 1.00 76.38 177 LYS A O 1
ATOM 1470 N N . TYR A 1 178 ? 17.109 -6.210 3.293 1.00 71.56 178 TYR A N 1
ATOM 1471 C CA . TYR A 1 178 ? 16.299 -5.122 3.833 1.00 71.56 178 TYR A CA 1
ATOM 1472 C C . TYR A 1 178 ? 16.953 -3.765 3.562 1.00 71.56 178 TYR A C 1
ATOM 1474 O O . TYR A 1 178 ? 18.164 -3.605 3.730 1.00 71.56 178 TYR A O 1
ATOM 1482 N N . HIS A 1 179 ? 16.141 -2.783 3.179 1.00 68.31 179 HIS A N 1
ATOM 1483 C CA . HIS A 1 179 ? 16.530 -1.378 3.234 1.00 68.31 179 HIS A CA 1
ATOM 1484 C C . HIS A 1 179 ? 16.215 -0.836 4.630 1.00 68.31 179 HIS A C 1
ATOM 1486 O O . HIS A 1 179 ? 15.184 -1.169 5.212 1.00 68.31 179 HIS A O 1
ATOM 1492 N N . THR A 1 180 ? 17.112 -0.027 5.192 1.00 67.69 180 THR A N 1
ATOM 1493 C CA . THR A 1 180 ? 16.864 0.663 6.461 1.00 67.69 180 THR A CA 1
ATOM 1494 C C . THR A 1 180 ? 15.890 1.808 6.204 1.00 67.69 180 THR A C 1
ATOM 1496 O O . THR A 1 180 ? 16.244 2.757 5.509 1.00 67.69 180 THR A O 1
ATOM 1499 N N . TRP A 1 181 ? 14.671 1.704 6.726 1.00 54.19 181 TRP A N 1
ATOM 1500 C CA . TRP A 1 181 ? 13.685 2.781 6.688 1.00 54.19 181 TRP A CA 1
ATOM 1501 C C . TRP A 1 181 ? 13.887 3.707 7.894 1.00 54.19 181 TRP A C 1
ATOM 1503 O O . TRP A 1 181 ? 13.925 3.240 9.030 1.00 54.19 181 TRP A O 1
ATOM 1513 N N . ASP A 1 182 ? 14.045 5.003 7.641 1.00 54.16 182 ASP A N 1
ATOM 1514 C CA . ASP A 1 182 ? 14.233 6.076 8.627 1.00 54.16 182 ASP A CA 1
ATOM 1515 C C . ASP A 1 182 ? 12.952 6.893 8.886 1.00 54.16 182 ASP A C 1
ATOM 1517 O O . ASP A 1 182 ? 12.944 7.788 9.731 1.00 54.16 182 ASP A O 1
ATOM 1521 N N . GLY A 1 183 ? 11.871 6.602 8.156 1.00 55.94 183 GLY A N 1
ATOM 1522 C CA . GLY A 1 183 ? 10.630 7.368 8.211 1.00 55.94 183 GLY A CA 1
ATOM 1523 C C . GLY A 1 183 ? 9.843 7.170 9.508 1.00 55.94 183 GLY A C 1
ATOM 1524 O O . GLY A 1 183 ? 9.870 6.115 10.132 1.00 55.94 183 GLY A O 1
ATOM 1525 N N . SER A 1 184 ? 9.101 8.200 9.909 1.00 54.97 184 SER A N 1
ATOM 1526 C CA . SER A 1 184 ? 8.040 8.096 10.910 1.00 54.97 184 SER A CA 1
ATOM 1527 C C . SER A 1 184 ? 6.696 7.892 10.206 1.00 54.97 184 SER A C 1
ATOM 1529 O O . SER A 1 184 ? 6.414 8.539 9.196 1.00 54.97 184 SER A O 1
ATOM 1531 N N . TYR A 1 185 ? 5.851 6.995 10.724 1.00 52.44 185 TYR A N 1
ATOM 1532 C CA . TYR A 1 185 ? 4.462 6.902 10.269 1.00 52.44 185 TYR A CA 1
ATOM 1533 C C . TYR A 1 185 ? 3.751 8.211 10.612 1.00 52.44 185 TYR A C 1
ATOM 1535 O O . TYR A 1 185 ? 3.738 8.625 11.773 1.00 52.44 185 TYR A O 1
ATOM 1543 N N . GLN A 1 186 ? 3.147 8.859 9.618 1.00 57.91 186 GLN A N 1
ATOM 1544 C CA . GLN A 1 186 ? 2.252 9.976 9.884 1.00 57.91 186 GLN A CA 1
ATOM 1545 C C . GLN A 1 186 ? 0.909 9.379 10.308 1.00 57.91 186 GLN A C 1
ATOM 1547 O O . GLN A 1 186 ? 0.180 8.814 9.494 1.00 57.91 186 GLN A O 1
ATOM 1552 N N . VAL A 1 187 ? 0.625 9.423 11.609 1.00 62.06 187 VAL A N 1
ATOM 1553 C CA . VAL A 1 187 ? -0.678 9.044 12.162 1.00 62.06 187 VAL A CA 1
ATOM 1554 C C . VAL A 1 187 ? -1.533 10.304 12.185 1.00 62.06 187 VAL A C 1
ATOM 1556 O O . VAL A 1 187 ? -1.181 11.275 12.846 1.00 62.06 187 VAL A O 1
ATOM 1559 N N . GLU A 1 188 ? -2.634 10.312 11.432 1.00 61.53 188 GLU A N 1
ATOM 1560 C CA . GLU A 1 188 ? -3.496 11.499 11.329 1.00 61.53 188 GLU A CA 1
ATOM 1561 C C . GLU A 1 188 ? -4.260 11.824 12.627 1.00 61.53 188 GLU A C 1
ATOM 1563 O O . GLU A 1 188 ? -4.756 12.940 12.764 1.00 61.53 188 GLU A O 1
ATOM 1568 N N . LEU A 1 189 ? -4.374 10.883 13.576 1.00 62.75 189 LEU A N 1
ATOM 1569 C CA . LEU A 1 189 ? -4.964 11.164 14.889 1.00 62.75 189 LEU A CA 1
ATOM 1570 C C . LEU A 1 189 ? -3.939 11.866 15.779 1.00 62.75 189 LEU A C 1
ATOM 1572 O O . LEU A 1 189 ? -2.913 11.282 16.133 1.00 62.75 189 LEU A O 1
ATOM 1576 N N . SER A 1 190 ? -4.237 13.106 16.166 1.00 71.62 190 SER A N 1
ATOM 1577 C CA . SER A 1 190 ? -3.458 13.797 17.189 1.00 71.62 190 SER A CA 1
ATOM 1578 C C . SER A 1 190 ? -3.650 13.124 18.552 1.00 71.62 190 SER A C 1
ATOM 1580 O O . SER A 1 190 ? -4.650 12.440 18.787 1.00 71.62 190 SER A O 1
ATOM 1582 N N . GLN A 1 191 ? -2.711 13.340 19.477 1.00 72.62 191 GLN A N 1
ATOM 1583 C CA . GLN A 1 191 ? -2.834 12.834 20.848 1.00 72.62 191 GLN A CA 1
ATOM 1584 C C . GLN A 1 191 ? -4.150 13.295 21.503 1.00 72.62 191 GLN A C 1
ATOM 1586 O O . GLN A 1 191 ? -4.819 12.521 22.175 1.00 72.62 191 GLN A O 1
ATOM 1591 N N . GLU A 1 192 ? -4.574 14.525 21.206 1.00 78.50 192 GLU A N 1
ATOM 1592 C CA . GLU A 1 192 ? -5.827 15.094 21.702 1.00 78.50 192 GLU A CA 1
ATOM 1593 C C . GLU A 1 192 ? -7.067 14.364 21.165 1.00 78.50 192 GLU A C 1
ATOM 1595 O O . GLU A 1 192 ? -8.082 14.269 21.853 1.00 78.50 192 GLU A O 1
ATOM 1600 N N . ASP A 1 193 ? -7.017 13.855 19.933 1.00 78.19 193 ASP 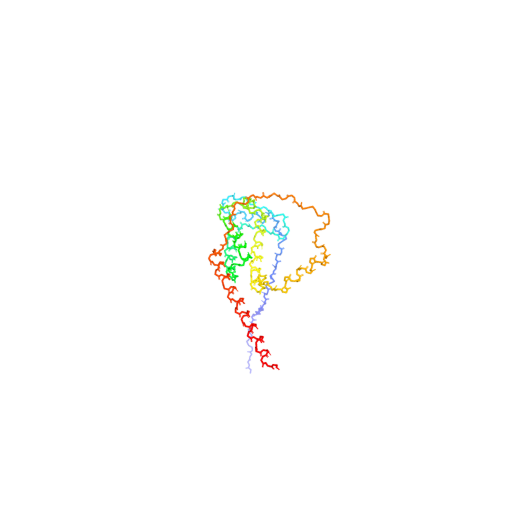A N 1
ATOM 1601 C CA . ASP A 1 193 ? -8.130 13.111 19.338 1.00 78.19 193 ASP A CA 1
ATOM 1602 C C . ASP A 1 193 ? -8.237 11.698 19.919 1.00 78.19 193 ASP A C 1
ATOM 1604 O O . ASP A 1 193 ? -9.345 11.180 20.079 1.00 78.19 193 ASP A O 1
ATOM 1608 N N . LEU A 1 194 ? -7.101 11.095 20.285 1.00 73.75 194 LEU A N 1
ATOM 1609 C CA . LEU A 1 194 ? -7.068 9.840 21.038 1.00 73.75 194 LEU A CA 1
ATOM 1610 C C . LEU A 1 194 ? -7.677 10.028 22.429 1.00 73.75 194 LEU A C 1
ATOM 1612 O O . LEU A 1 194 ? -8.570 9.267 22.800 1.00 73.75 194 LEU A O 1
ATOM 1616 N N . ASP A 1 195 ? -7.274 11.078 23.146 1.00 84.88 195 ASP A N 1
ATOM 1617 C CA . ASP A 1 195 ? -7.779 11.378 24.488 1.00 84.88 195 ASP A CA 1
ATOM 1618 C C . ASP A 1 195 ? -9.299 11.625 24.472 1.00 84.88 195 ASP A C 1
ATOM 1620 O O . ASP A 1 195 ? -10.038 11.050 25.274 1.00 84.88 195 ASP A O 1
ATOM 1624 N N . LYS A 1 196 ? -9.807 12.391 23.493 1.00 86.44 196 LYS A N 1
ATOM 1625 C CA . LYS A 1 196 ? -11.257 12.595 23.295 1.00 86.44 196 LYS A CA 1
ATOM 1626 C C . LYS A 1 196 ? -11.992 11.285 23.019 1.00 86.44 196 LYS A C 1
ATOM 1628 O O . LYS A 1 196 ? -13.085 11.071 23.545 1.00 86.44 196 LYS A O 1
ATOM 1633 N N . LYS A 1 197 ? -11.410 10.406 22.197 1.00 79.69 197 LYS A N 1
ATOM 1634 C CA . LYS A 1 197 ? -11.998 9.100 21.877 1.00 79.69 197 LYS A CA 1
ATOM 1635 C C . LYS A 1 197 ? -12.036 8.194 23.109 1.00 79.69 197 LYS A C 1
ATOM 1637 O O . LYS A 1 197 ? -13.032 7.509 23.322 1.00 79.69 197 LYS A O 1
ATOM 1642 N N . GLU A 1 198 ? -11.001 8.217 23.949 1.00 84.06 198 GLU A N 1
ATOM 1643 C CA . GLU A 1 198 ? -10.992 7.497 25.226 1.00 84.06 198 GLU A CA 1
ATOM 1644 C C . GLU A 1 198 ? -12.017 8.044 26.221 1.00 84.06 198 GLU A C 1
ATOM 1646 O O . GLU A 1 198 ? -12.704 7.262 26.878 1.00 84.06 198 GLU A O 1
ATOM 1651 N N . GLU A 1 199 ? -12.151 9.367 26.335 1.00 88.56 199 GLU A N 1
ATOM 1652 C CA . GLU A 1 199 ? -13.179 9.990 27.173 1.00 88.56 199 GLU A CA 1
ATOM 1653 C C . GLU A 1 199 ? -14.587 9.597 26.730 1.00 88.56 199 GLU A C 1
ATOM 1655 O O . GLU A 1 199 ? -15.442 9.317 27.571 1.00 88.56 199 GLU A O 1
ATOM 1660 N N . GLN A 1 200 ? -14.832 9.566 25.420 1.00 85.31 200 GLN A N 1
ATOM 1661 C CA . GLN A 1 200 ? -16.111 9.140 24.869 1.00 85.31 200 GLN A CA 1
ATOM 1662 C C . GLN A 1 200 ? -16.387 7.666 25.189 1.00 85.31 200 GLN A C 1
ATOM 1664 O O . GLN A 1 200 ? -17.460 7.354 25.699 1.00 85.31 200 GLN A O 1
ATOM 1669 N N . ARG A 1 201 ? -15.390 6.789 25.023 1.00 86.69 201 ARG A N 1
ATOM 1670 C CA . ARG A 1 201 ? -15.502 5.365 25.371 1.00 86.69 201 ARG A CA 1
ATOM 1671 C C . ARG A 1 201 ? -15.811 5.151 26.858 1.00 86.69 201 ARG A C 1
ATOM 1673 O O . ARG A 1 201 ? -16.690 4.370 27.194 1.00 86.69 201 ARG A O 1
ATOM 1680 N N . LYS A 1 202 ? -15.151 5.904 27.749 1.00 89.50 202 LYS A N 1
ATOM 1681 C CA . LYS A 1 202 ? -15.416 5.873 29.202 1.00 89.50 202 LYS A CA 1
ATOM 1682 C C . LYS A 1 202 ? -16.824 6.361 29.552 1.00 89.50 202 LYS A C 1
ATOM 1684 O O . LYS A 1 202 ? -17.427 5.852 30.492 1.00 89.50 202 LYS A O 1
ATOM 1689 N N . LYS A 1 203 ? -17.346 7.360 28.830 1.00 90.62 203 LYS A N 1
ATOM 1690 C CA . LYS A 1 203 ? -18.729 7.837 29.005 1.00 90.62 203 LYS A CA 1
ATOM 1691 C C . LYS A 1 203 ? -19.742 6.783 28.563 1.00 90.62 203 LYS A C 1
ATOM 1693 O O . LYS A 1 203 ? -20.692 6.547 29.298 1.00 90.62 203 LYS A O 1
ATOM 1698 N N . GLU A 1 204 ? -19.515 6.149 27.414 1.00 88.44 204 GLU A N 1
ATOM 1699 C CA . GLU A 1 204 ? -20.368 5.077 26.883 1.00 88.44 204 GLU A CA 1
ATOM 1700 C C . GLU A 1 204 ? -20.376 3.850 27.814 1.00 88.44 204 GLU A C 1
ATOM 1702 O O . GLU A 1 204 ? -21.446 3.345 28.145 1.00 88.44 204 GLU A O 1
ATOM 1707 N N . GLU A 1 205 ? -19.214 3.433 28.333 1.00 88.81 205 GLU A N 1
ATOM 1708 C CA . GLU A 1 205 ? -19.111 2.373 29.353 1.00 88.81 205 GLU A CA 1
ATOM 1709 C C . GLU A 1 205 ? -19.872 2.732 30.641 1.00 88.81 205 GLU A C 1
ATOM 1711 O O . GLU A 1 205 ? -20.628 1.913 31.167 1.00 88.81 205 GLU A O 1
ATOM 1716 N N . ALA A 1 206 ? -19.722 3.964 31.143 1.00 89.19 206 ALA A N 1
ATOM 1717 C CA . ALA A 1 206 ? -20.419 4.412 32.350 1.00 89.19 206 ALA A CA 1
ATOM 1718 C C . ALA A 1 206 ? -21.946 4.489 32.161 1.00 89.19 206 ALA A C 1
ATOM 1720 O O . ALA A 1 206 ? -22.704 4.210 33.095 1.00 89.19 206 ALA A O 1
ATOM 1721 N N . GLU A 1 207 ? -22.409 4.871 30.968 1.00 91.06 207 GLU A N 1
ATOM 1722 C CA . GLU A 1 207 ? -23.831 4.890 30.619 1.00 91.06 207 GLU A CA 1
ATOM 1723 C C . GLU A 1 207 ? -24.401 3.470 30.521 1.00 91.06 207 GLU A C 1
ATOM 1725 O O . GLU A 1 207 ? -25.453 3.202 31.108 1.00 91.06 207 GLU A O 1
ATOM 1730 N N . ALA A 1 208 ? -23.678 2.545 29.882 1.00 88.56 208 ALA A N 1
ATOM 1731 C CA . ALA A 1 208 ? -24.053 1.136 29.812 1.00 88.56 208 ALA A CA 1
ATOM 1732 C C . ALA A 1 208 ? -24.155 0.502 31.212 1.00 88.56 208 ALA A C 1
ATOM 1734 O O . ALA A 1 208 ? -25.162 -0.134 31.530 1.00 88.56 208 ALA A O 1
ATOM 1735 N N . GLU A 1 209 ? -23.180 0.749 32.094 1.00 90.31 209 GLU A N 1
ATOM 1736 C CA . GLU A 1 209 ? -23.202 0.248 33.476 1.00 90.31 209 GLU A CA 1
ATOM 1737 C C . GLU A 1 209 ? -24.382 0.834 34.279 1.00 90.31 209 GLU A C 1
ATOM 1739 O O . GLU A 1 209 ? -25.027 0.144 35.075 1.00 90.31 209 GLU A O 1
ATOM 1744 N N . ALA A 1 210 ? -24.707 2.114 34.072 1.00 89.44 210 ALA A N 1
ATOM 1745 C CA . ALA A 1 210 ? -25.864 2.747 34.700 1.00 89.44 210 ALA A CA 1
ATOM 1746 C C . ALA A 1 210 ? -27.194 2.168 34.184 1.00 89.44 210 ALA A C 1
ATOM 1748 O O . ALA A 1 210 ? -28.137 2.004 34.966 1.00 89.44 210 ALA A O 1
ATOM 1749 N N . GLU A 1 211 ? -27.288 1.848 32.893 1.00 89.75 211 GLU A N 1
ATOM 1750 C CA . GLU A 1 211 ? -28.465 1.215 32.298 1.00 89.75 211 GLU A CA 1
ATOM 1751 C C . GLU A 1 211 ? -28.648 -0.224 32.798 1.00 89.75 211 GLU A C 1
ATOM 1753 O O . GLU A 1 211 ? -29.765 -0.614 33.151 1.00 89.75 211 GLU A O 1
ATOM 1758 N N . GLU A 1 212 ? -27.566 -0.996 32.920 1.00 90.25 212 GLU A N 1
ATOM 1759 C CA . GLU A 1 212 ? -27.599 -2.328 33.531 1.00 90.25 212 GLU A CA 1
ATOM 1760 C C . GLU A 1 212 ? -28.065 -2.276 34.986 1.00 90.25 212 GLU A C 1
ATOM 1762 O O . GLU A 1 212 ? -28.961 -3.034 35.368 1.00 90.25 212 GLU A O 1
ATOM 1767 N N . LYS A 1 213 ? -27.539 -1.341 35.790 1.00 90.25 213 LYS A N 1
ATOM 1768 C CA . LYS A 1 213 ? -27.990 -1.139 37.178 1.00 90.25 213 LYS A CA 1
ATOM 1769 C C . LYS A 1 213 ? -29.481 -0.801 37.246 1.00 90.25 213 LYS A C 1
ATOM 1771 O O . LYS A 1 213 ? -30.200 -1.391 38.049 1.00 90.25 213 LYS A O 1
ATOM 1776 N N . ARG A 1 214 ? -29.981 0.078 36.367 1.00 90.88 214 ARG A N 1
ATOM 1777 C CA . ARG A 1 214 ? -31.420 0.404 36.280 1.00 90.88 214 ARG A CA 1
ATOM 1778 C C . ARG A 1 214 ? -32.270 -0.818 35.926 1.00 90.88 214 ARG A C 1
ATOM 1780 O O . ARG A 1 214 ? -33.287 -1.051 36.577 1.00 90.88 214 ARG A O 1
ATOM 1787 N N . LYS A 1 215 ? -31.846 -1.621 34.944 1.00 91.19 215 LYS A N 1
ATOM 1788 C CA . LYS A 1 215 ? -32.530 -2.868 34.552 1.00 91.19 215 LYS A CA 1
ATOM 1789 C C . LYS A 1 215 ? -32.559 -3.883 35.699 1.00 91.19 215 LYS A C 1
ATOM 1791 O O . LYS A 1 215 ? -33.592 -4.508 35.933 1.00 91.19 215 LYS A O 1
ATOM 1796 N N . GLN A 1 216 ? -31.460 -4.021 36.444 1.00 87.00 216 GLN A N 1
ATOM 1797 C CA . GLN A 1 216 ? -31.385 -4.895 37.620 1.00 87.00 216 GLN A CA 1
ATOM 1798 C C . GLN A 1 216 ? -32.316 -4.428 38.748 1.00 87.00 216 GLN A C 1
ATOM 1800 O O . GLN A 1 216 ? -33.039 -5.242 39.325 1.00 87.00 216 GLN A O 1
ATOM 1805 N N . GLU A 1 217 ? -32.357 -3.127 39.043 1.00 89.88 217 GLU A N 1
ATOM 1806 C CA . GLU A 1 217 ? -33.269 -2.562 40.046 1.00 89.88 217 GLU A CA 1
ATOM 1807 C C . GLU A 1 217 ? -34.746 -2.746 39.668 1.00 89.88 217 GLU A C 1
ATOM 1809 O O . GLU A 1 217 ? -35.574 -3.071 40.523 1.00 89.88 217 GLU A O 1
ATOM 1814 N N . GLU A 1 218 ? -35.093 -2.563 38.392 1.00 90.00 218 GLU A N 1
ATOM 1815 C CA . GLU A 1 218 ? -36.456 -2.763 37.894 1.00 90.00 218 GLU A CA 1
ATOM 1816 C C . GLU A 1 218 ? -36.872 -4.241 37.952 1.00 90.00 218 GLU A C 1
ATOM 1818 O O . GLU A 1 218 ? -37.990 -4.554 38.366 1.00 90.00 218 GLU A O 1
ATOM 1823 N N . PHE A 1 219 ? -35.957 -5.162 37.630 1.00 87.00 219 PHE A N 1
ATOM 1824 C CA . PHE A 1 219 ? -36.172 -6.603 37.778 1.00 87.00 219 PHE A CA 1
ATOM 1825 C C . PHE A 1 219 ? -36.432 -7.001 39.239 1.00 87.00 219 PHE A C 1
ATOM 1827 O O . PHE A 1 219 ? -37.359 -7.762 39.516 1.00 87.00 219 PHE A O 1
ATOM 1834 N N . MET A 1 220 ? -35.673 -6.440 40.186 1.00 84.38 220 MET A N 1
ATOM 1835 C CA . MET A 1 220 ? -35.839 -6.713 41.619 1.00 84.38 220 MET A CA 1
ATOM 1836 C C . MET A 1 220 ? -37.141 -6.147 42.201 1.00 84.38 220 MET A C 1
ATOM 1838 O O . MET A 1 220 ? -37.663 -6.712 43.155 1.00 84.38 220 MET A O 1
ATOM 1842 N N . LYS A 1 221 ? -37.695 -5.070 41.630 1.00 82.81 221 LYS A N 1
ATOM 1843 C CA . LYS A 1 221 ? -38.999 -4.507 42.037 1.00 82.81 221 LYS A CA 1
ATOM 1844 C C . LYS A 1 221 ? -40.209 -5.280 41.505 1.00 82.81 221 LYS A C 1
ATOM 1846 O O . LYS A 1 221 ? -41.315 -5.074 41.999 1.00 82.81 221 LYS A O 1
ATOM 1851 N N . LYS A 1 222 ? -40.028 -6.114 40.478 1.00 75.88 222 LYS A N 1
ATOM 1852 C CA . LYS A 1 222 ? -41.108 -6.859 39.804 1.00 75.88 222 LYS A CA 1
ATOM 1853 C C . LYS A 1 222 ? -41.309 -8.278 40.359 1.00 75.88 222 LYS A C 1
ATOM 1855 O O . LYS A 1 222 ? -42.170 -8.998 39.856 1.00 75.88 222 LYS A O 1
ATOM 1860 N N . LYS A 1 223 ? -40.513 -8.668 41.357 1.00 55.59 223 LYS A N 1
ATOM 1861 C CA . LYS A 1 223 ? -40.526 -9.962 42.048 1.00 55.59 223 LYS A CA 1
ATOM 1862 C C . LYS A 1 223 ? -41.075 -9.801 43.462 1.00 55.59 223 LYS A C 1
ATOM 1864 O O . LYS A 1 223 ? -41.750 -10.748 43.917 1.00 55.59 223 LYS A O 1
#

InterPro domains:
  IPR006806 NADH dehydrogenase [ubiquinone] 1 alpha subcomplex subunit 5 [PF04716] (58-123)
  IPR006806 NADH dehydrogenase [ubiquinone] 1 alpha subcomplex subunit 5 [PTHR12653] (48-152)